Protein AF-0000000085163528 (afdb_homodimer)

Secondary structure (DSSP, 8-state):
--EE-HHHHHHHHHHT---EEEE-S-HHHHTT-B-TTPEE--GGGGGGGGGGSPTT-EEEEE-SSSHHHHHHHHHHHHH-TTSEEEEETTHHHHH-STT-B----/--EE-HHHHHHHHHHT---EEEE-S-HHHHTT-B-TTPEE--GGGGGGGGGGSPTT-EEEEE-SSSHHHHHHHHHHHHH-TTSEEEEETTHHHHH-STT-B----

Foldseek 3Di:
DDDDDPVVVVVVCVVPPDAAEEEQEDPVVCLAFDAPPYHYHHLVCCVVCVVVADFPDEYEYAYQAQPSLVVVCVVCCVPPVRYRYHTDHGGPVVVDDPRTDRPPD/DDDDDPVVVVVVPVVPPDAAEEEQDDPVVCLAFDAPPYHYHHLVCCVVCVVVADFPDEYEYAYQAQPSLVVVCVVCCVPPVRYRYHTDHGGPVVVDDPRTDRPND

Sequence (210 aa):
MESITTDELKKKILDHSPVHVVDVRTDEETATGIIPNATTIPMDQIPEHLDDFNDHDTYYFICAAGVRSGRIVEYLNQHKPEVHAVNVEGGMKAWGDEGLEIDSIMESITTDELKKKILDHSPVHVVDVRTDEETATGIIPNATTIPMDQIPEHLDDFNDHDTYYFICAAGVRSGRIVEYLNQHKPEVHAVNVEGGMKAWGDEGLEIDSI

Structure (mmCIF, N/CA/C/O backbone):
data_AF-0000000085163528-model_v1
#
loop_
_entity.id
_entity.type
_entity.pdbx_description
1 polymer 'Rhodanese domain-containing protein'
#
loop_
_atom_site.group_PDB
_atom_site.id
_atom_site.type_symbol
_atom_site.label_atom_id
_atom_site.label_alt_id
_atom_site.label_comp_id
_atom_site.label_asym_id
_atom_site.label_entity_id
_atom_site.label_seq_id
_atom_site.pdbx_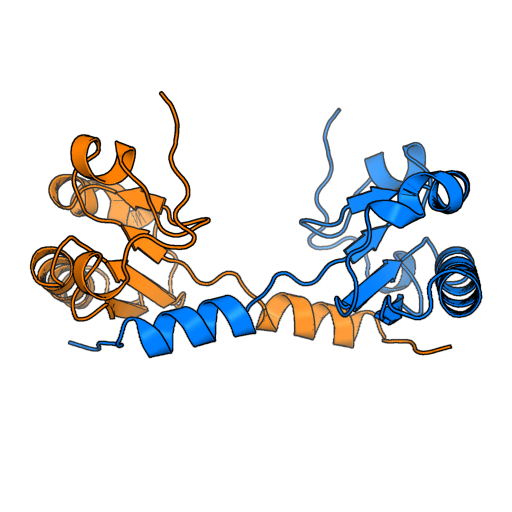PDB_ins_code
_atom_site.Cartn_x
_atom_site.Cartn_y
_atom_site.Cartn_z
_atom_site.occupancy
_atom_site.B_iso_or_equiv
_atom_site.auth_seq_id
_atom_site.auth_comp_id
_atom_site.auth_asym_id
_atom_site.auth_atom_id
_atom_site.pdbx_PDB_model_num
ATOM 1 N N . MET A 1 1 ? 3.566 -27.219 -0.322 1 89.12 1 MET A N 1
ATOM 2 C CA . MET A 1 1 ? 3.178 -25.906 -0.838 1 89.12 1 MET A CA 1
ATOM 3 C C . MET A 1 1 ? 2.602 -25.031 0.271 1 89.12 1 MET A C 1
ATOM 5 O O . MET A 1 1 ? 1.726 -25.469 1.02 1 89.12 1 MET A O 1
ATOM 9 N N . GLU A 1 2 ? 3.146 -23.891 0.581 1 95.44 2 GLU A N 1
ATOM 10 C CA . GLU A 1 2 ? 2.613 -22.938 1.555 1 95.44 2 GLU A CA 1
ATOM 11 C C . GLU A 1 2 ? 1.307 -22.312 1.066 1 95.44 2 GLU A C 1
ATOM 13 O O . GLU A 1 2 ? 1.174 -21.984 -0.113 1 95.44 2 GLU A O 1
ATOM 18 N N . SER A 1 3 ? 0.297 -22.297 2.006 1 97.69 3 SER A N 1
ATOM 19 C CA . SER A 1 3 ? -1.003 -21.734 1.66 1 97.69 3 SER A CA 1
ATOM 20 C C . SER A 1 3 ? -1.521 -20.828 2.768 1 97.69 3 SER A C 1
ATOM 22 O O . SER A 1 3 ? -1.029 -20.875 3.898 1 97.69 3 SER A O 1
ATOM 24 N N . ILE A 1 4 ? -2.441 -19.984 2.422 1 96.44 4 ILE A N 1
ATOM 25 C CA . ILE A 1 4 ? -3.162 -19.109 3.346 1 96.44 4 ILE A CA 1
ATOM 26 C C . ILE A 1 4 ? -4.645 -19.094 2.984 1 96.44 4 ILE A C 1
ATOM 28 O O . ILE A 1 4 ? -5.012 -19.297 1.825 1 96.44 4 ILE A O 1
ATOM 32 N N . THR A 1 5 ? -5.5 -18.828 3.951 1 96 5 THR A N 1
ATOM 33 C CA . THR A 1 5 ? -6.926 -18.688 3.678 1 96 5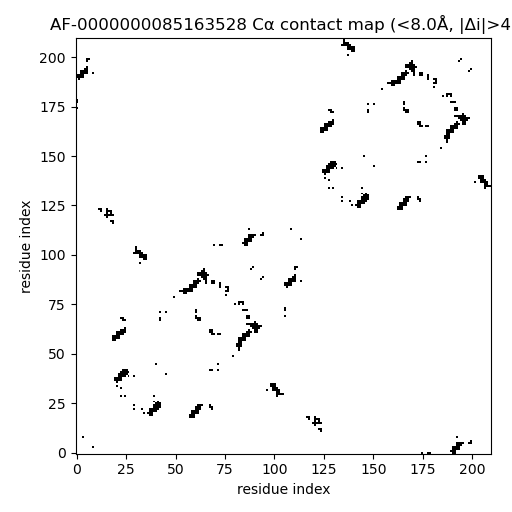 THR A CA 1
ATOM 34 C C . THR A 1 5 ? -7.246 -17.266 3.193 1 96 5 THR A C 1
ATOM 36 O O . THR A 1 5 ? -6.434 -16.359 3.352 1 96 5 THR A O 1
ATOM 39 N N . THR A 1 6 ? -8.43 -17.156 2.617 1 95.44 6 THR A N 1
ATOM 40 C CA . THR A 1 6 ? -8.852 -15.828 2.178 1 95.44 6 THR A CA 1
ATOM 41 C C . THR A 1 6 ? -9.016 -14.891 3.369 1 95.44 6 THR A C 1
ATOM 43 O O . THR A 1 6 ? -8.711 -13.703 3.275 1 95.44 6 THR A O 1
ATOM 46 N N . ASP A 1 7 ? -9.445 -15.391 4.551 1 90.5 7 ASP A N 1
ATOM 47 C CA . ASP A 1 7 ? -9.594 -14.562 5.742 1 90.5 7 ASP A CA 1
ATOM 48 C C . ASP A 1 7 ? -8.242 -14.055 6.234 1 90.5 7 ASP A C 1
ATOM 50 O O . ASP A 1 7 ? -8.102 -12.891 6.613 1 90.5 7 ASP A O 1
ATOM 54 N N . GLU A 1 8 ? -7.234 -14.906 6.219 1 91.19 8 GLU A N 1
ATOM 55 C CA . GLU A 1 8 ? -5.879 -14.523 6.605 1 91.19 8 GLU A CA 1
ATOM 56 C C . GLU A 1 8 ? -5.305 -13.484 5.645 1 91.19 8 GLU A C 1
ATOM 58 O O . GLU A 1 8 ? -4.645 -12.539 6.07 1 91.19 8 GLU A O 1
ATOM 63 N N . LEU A 1 9 ? -5.551 -13.766 4.344 1 92.88 9 LEU A N 1
ATOM 64 C CA . LEU A 1 9 ? -5.059 -12.797 3.369 1 92.88 9 LEU A CA 1
ATOM 65 C C . LEU A 1 9 ? -5.734 -11.445 3.557 1 92.88 9 LEU A C 1
ATOM 67 O O . LEU A 1 9 ? -5.074 -10.406 3.498 1 92.88 9 LEU A O 1
ATOM 71 N N . LYS A 1 10 ? -7.07 -11.414 3.789 1 87 10 LYS A N 1
ATOM 72 C CA . LYS A 1 10 ? -7.785 -10.172 4.047 1 87 10 LYS A CA 1
ATOM 73 C C . LYS A 1 10 ? -7.172 -9.414 5.223 1 87 10 LYS A C 1
ATOM 75 O O . LYS A 1 10 ? -6.977 -8.203 5.156 1 87 10 LYS A O 1
ATOM 80 N N . LYS A 1 11 ? -6.883 -10.133 6.266 1 84.38 11 LYS A N 1
ATOM 81 C CA . LYS A 1 11 ? -6.266 -9.531 7.445 1 84.38 11 LYS A CA 1
ATOM 82 C C . LYS A 1 11 ? -4.91 -8.914 7.102 1 84.38 11 LYS A C 1
ATOM 84 O O . LYS A 1 11 ? -4.582 -7.824 7.566 1 84.38 11 LYS A O 1
ATOM 89 N N . LYS A 1 12 ? -4.113 -9.617 6.328 1 85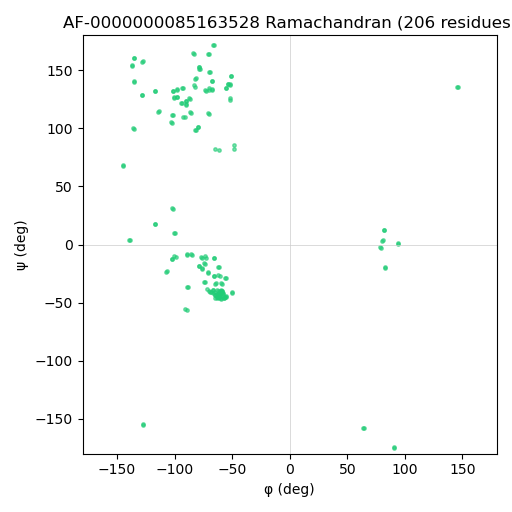.69 12 LYS A N 1
ATOM 90 C CA . LYS A 1 12 ? -2.803 -9.117 5.922 1 85.69 12 LYS A CA 1
ATOM 91 C C . LYS A 1 12 ? -2.932 -7.824 5.117 1 85.69 12 LYS A C 1
ATOM 93 O O . LYS A 1 12 ? -2.176 -6.875 5.332 1 85.69 12 LYS A O 1
ATOM 98 N N . ILE A 1 13 ? -3.863 -7.855 4.18 1 83.12 13 ILE A N 1
ATOM 99 C CA . ILE A 1 13 ? -4.074 -6.684 3.336 1 83.12 13 ILE A CA 1
ATOM 100 C C . ILE A 1 13 ? -4.492 -5.496 4.199 1 83.12 13 ILE A C 1
ATOM 102 O O . ILE A 1 13 ? -3.994 -4.383 4.012 1 83.12 13 ILE A O 1
ATOM 106 N N . LEU A 1 14 ? -5.402 -5.793 5.133 1 75.38 14 LEU A N 1
ATOM 107 C CA . LEU A 1 14 ? -5.898 -4.734 6.008 1 75.38 14 LEU A CA 1
ATOM 108 C C . LEU A 1 14 ? -4.789 -4.223 6.922 1 75.38 14 LEU A C 1
ATOM 110 O O . LEU A 1 14 ? -4.703 -3.021 7.184 1 75.38 14 LEU A O 1
ATOM 114 N N . ASP A 1 15 ? -3.988 -5.16 7.383 1 74.75 15 ASP A N 1
ATOM 115 C CA . ASP A 1 15 ? -2.895 -4.809 8.281 1 74.75 15 ASP A CA 1
ATOM 116 C C . ASP A 1 15 ? -1.793 -4.055 7.539 1 74.75 15 ASP A C 1
ATOM 118 O O . ASP A 1 15 ? -0.977 -3.371 8.156 1 74.75 15 ASP A O 1
ATOM 122 N N . HIS A 1 16 ? -1.814 -4.316 6.266 1 74.81 16 HIS A N 1
ATOM 123 C CA . HIS A 1 16 ? -0.773 -3.67 5.473 1 74.81 16 HIS A CA 1
ATOM 124 C C . HIS A 1 16 ? -1.324 -2.467 4.715 1 74.81 16 HIS A C 1
ATOM 126 O O . HIS A 1 16 ? -0.943 -2.223 3.568 1 74.81 16 HIS A O 1
ATOM 132 N N . SER A 1 17 ? -2.291 -1.837 5.289 1 67.88 17 SER A N 1
ATOM 133 C CA . SER A 1 17 ? -2.824 -0.602 4.723 1 67.88 17 SER A CA 1
ATOM 134 C C . SER A 1 17 ? -1.719 0.424 4.492 1 67.88 17 SER A C 1
ATOM 136 O O . SER A 1 17 ? -0.746 0.474 5.246 1 67.88 17 SER A O 1
ATOM 138 N N . PRO A 1 18 ? -1.882 1.035 3.352 1 73.06 18 PRO A N 1
ATOM 139 C CA . PRO A 1 18 ? -0.85 2.018 3.016 1 73.06 18 PRO A CA 1
ATOM 140 C C . PRO A 1 18 ? -0.616 3.033 4.133 1 73.06 18 PRO A C 1
ATOM 142 O O . PRO A 1 18 ? -1.551 3.385 4.859 1 73.06 18 PRO A O 1
ATOM 145 N N . VAL A 1 19 ? 0.612 3.324 4.383 1 82.31 19 VAL A N 1
ATOM 146 C CA . VAL A 1 19 ? 0.987 4.445 5.238 1 82.31 19 VAL A CA 1
ATOM 147 C C . VAL A 1 19 ? 0.67 5.762 4.535 1 82.31 19 VAL A C 1
ATOM 149 O O . VAL A 1 19 ? 1.236 6.062 3.48 1 82.31 19 VAL A O 1
ATOM 152 N N . HIS A 1 20 ? -0.33 6.566 5.047 1 92.25 20 HIS A N 1
ATOM 153 C CA . HIS A 1 20 ? -0.711 7.836 4.434 1 92.25 20 HIS A CA 1
ATOM 154 C C . HIS A 1 20 ? 0.266 8.945 4.809 1 92.25 20 HIS A C 1
ATOM 156 O O . HIS A 1 20 ? 0.21 9.477 5.922 1 92.25 20 HIS A O 1
ATOM 162 N N . VAL A 1 21 ? 1.151 9.234 3.857 1 95.38 21 VAL A N 1
ATOM 163 C CA . VAL A 1 21 ? 2.066 10.359 4.047 1 95.38 21 VAL A CA 1
ATOM 164 C C . VAL A 1 21 ? 1.559 11.57 3.277 1 95.38 21 VAL A C 1
ATOM 166 O O . VAL A 1 21 ? 1.194 11.469 2.104 1 95.38 21 VAL A O 1
ATOM 169 N N . VAL A 1 22 ? 1.421 12.68 3.943 1 98.06 22 VAL A N 1
ATOM 170 C CA . VAL A 1 22 ? 1.015 13.938 3.324 1 98.06 22 VAL A CA 1
ATOM 171 C C . VAL A 1 22 ? 2.16 14.945 3.396 1 98.06 22 VAL A C 1
ATOM 173 O O . VAL A 1 22 ? 2.57 15.352 4.484 1 98.06 22 VAL A O 1
ATOM 176 N N . ASP A 1 23 ? 2.67 15.289 2.271 1 98.19 23 ASP A N 1
ATOM 177 C CA . ASP A 1 23 ? 3.686 16.328 2.135 1 98.19 23 ASP A CA 1
ATOM 178 C C . ASP A 1 23 ? 3.047 17.719 2.018 1 98.19 23 ASP A C 1
ATOM 180 O O . ASP A 1 23 ? 2.396 18.016 1.016 1 98.19 23 ASP A O 1
ATOM 184 N N . VAL A 1 24 ? 3.24 18.562 2.982 1 98.81 24 VAL A N 1
ATOM 185 C CA . VAL A 1 24 ? 2.496 19.812 3.029 1 98.81 24 VAL A CA 1
ATOM 186 C C . VAL A 1 24 ? 3.365 20.953 2.498 1 98.81 24 VAL A C 1
ATOM 188 O O . VAL A 1 24 ? 3.025 22.125 2.656 1 98.81 24 VAL A O 1
ATOM 191 N N . ARG A 1 25 ? 4.539 20.656 1.896 1 98.31 25 ARG A N 1
ATOM 192 C CA . ARG A 1 25 ? 5.355 21.656 1.209 1 98.31 25 ARG A CA 1
ATOM 193 C C . ARG A 1 25 ? 4.641 22.188 -0.032 1 98.31 25 ARG A C 1
ATOM 195 O O . ARG A 1 25 ? 3.541 21.734 -0.36 1 98.31 25 ARG A O 1
ATOM 202 N N . THR A 1 26 ? 5.273 23.203 -0.569 1 97.5 26 THR A N 1
ATOM 203 C CA . THR A 1 26 ? 4.719 23.781 -1.79 1 97.5 26 THR A CA 1
ATOM 204 C C . THR A 1 26 ? 4.902 22.828 -2.967 1 97.5 26 THR A C 1
ATOM 206 O O . THR A 1 26 ? 5.723 21.906 -2.906 1 97.5 26 THR A O 1
ATOM 209 N N . ASP A 1 27 ? 4.16 23.062 -4.074 1 95.44 27 ASP A N 1
ATOM 210 C CA . ASP A 1 27 ? 4.305 22.281 -5.301 1 95.44 27 ASP A CA 1
ATOM 211 C C . ASP A 1 27 ? 5.73 22.375 -5.844 1 95.44 27 ASP A C 1
ATOM 213 O O . ASP A 1 27 ? 6.273 21.391 -6.348 1 95.44 27 ASP A O 1
ATOM 217 N N . GLU A 1 28 ? 6.27 23.547 -5.762 1 94.94 28 GLU A N 1
ATOM 218 C CA . GLU A 1 28 ? 7.645 23.75 -6.211 1 94.94 28 GLU A CA 1
ATOM 219 C C . GLU A 1 28 ? 8.617 22.875 -5.426 1 94.94 28 GLU A C 1
ATOM 221 O O . GLU A 1 28 ? 9.516 22.266 -6.008 1 94.94 28 GLU A O 1
ATOM 226 N N . GLU A 1 29 ? 8.492 22.828 -4.137 1 95.75 29 GLU A N 1
ATOM 227 C CA . GLU A 1 29 ? 9.359 22.016 -3.287 1 95.75 29 GLU A CA 1
ATOM 228 C C . GLU A 1 29 ? 9.211 20.531 -3.615 1 95.75 29 GLU A C 1
ATOM 230 O O . GLU A 1 29 ? 10.203 19.812 -3.738 1 95.75 29 GLU A O 1
ATOM 235 N N . THR A 1 30 ? 7.969 20.062 -3.832 1 95.69 30 THR A N 1
ATOM 236 C CA . THR A 1 30 ? 7.73 18.625 -3.986 1 95.69 30 THR A CA 1
ATOM 237 C C . THR A 1 30 ? 8.102 18.172 -5.391 1 95.69 30 THR A C 1
ATOM 239 O O . THR A 1 30 ? 8.305 16.969 -5.629 1 95.69 30 THR A O 1
ATOM 242 N N . ALA A 1 31 ? 8.203 19.109 -6.309 1 91.75 31 ALA A N 1
ATOM 243 C CA . ALA A 1 31 ? 8.641 18.781 -7.66 1 91.75 31 ALA A CA 1
ATOM 244 C C . ALA A 1 31 ? 10.062 18.219 -7.656 1 91.75 31 ALA A C 1
ATOM 246 O O . ALA A 1 31 ? 10.469 17.516 -8.586 1 91.75 31 ALA A O 1
ATOM 247 N N . THR A 1 32 ? 10.758 18.5 -6.562 1 90.75 32 THR A N 1
ATOM 248 C CA . THR A 1 32 ? 12.148 18.047 -6.484 1 90.75 32 THR A CA 1
ATOM 249 C C . THR A 1 32 ? 12.227 16.656 -5.879 1 90.75 32 THR A C 1
ATOM 251 O O . THR A 1 32 ? 13.297 16.047 -5.832 1 90.75 32 THR A O 1
ATOM 254 N N . GLY A 1 33 ? 11.109 16.141 -5.355 1 93.06 33 GLY A N 1
ATOM 255 C CA . GLY A 1 33 ? 11.07 14.797 -4.805 1 93.06 33 GLY A CA 1
ATOM 256 C C . GLY A 1 33 ? 10.141 14.656 -3.617 1 93.06 33 GLY A C 1
ATOM 257 O O . GLY A 1 33 ? 10.086 15.547 -2.762 1 93.06 33 GLY A O 1
ATOM 258 N N . ILE A 1 34 ? 9.406 13.602 -3.66 1 93.5 34 ILE A N 1
ATOM 259 C CA . ILE A 1 34 ? 8.547 13.273 -2.527 1 93.5 34 ILE A CA 1
ATOM 260 C C . ILE A 1 34 ? 8.805 11.828 -2.09 1 93.5 34 ILE A C 1
ATOM 262 O O . ILE A 1 34 ? 9.414 11.055 -2.822 1 93.5 34 ILE A O 1
ATOM 266 N N . ILE A 1 35 ? 8.453 11.539 -0.792 1 91.12 35 ILE A N 1
ATOM 267 C CA . ILE A 1 35 ? 8.414 10.148 -0.355 1 91.12 35 ILE A CA 1
ATOM 268 C C . ILE A 1 35 ? 7.496 9.344 -1.269 1 91.12 35 ILE A C 1
ATOM 270 O O . ILE A 1 35 ? 6.398 9.797 -1.607 1 91.12 35 ILE A O 1
ATOM 274 N N . PRO A 1 36 ? 7.906 8.141 -1.729 1 82.81 36 PRO A N 1
ATOM 275 C CA . PRO A 1 36 ? 7.062 7.34 -2.619 1 82.81 36 PRO A CA 1
ATOM 276 C C . PRO A 1 36 ? 5.648 7.148 -2.078 1 82.81 36 PRO A C 1
ATOM 278 O O . PRO A 1 36 ? 5.473 6.816 -0.903 1 82.81 36 PRO A O 1
ATOM 281 N N . ASN A 1 37 ? 4.566 7.531 -2.896 1 82.38 37 ASN A N 1
ATOM 282 C CA . ASN A 1 37 ? 3.145 7.359 -2.623 1 82.38 37 ASN A CA 1
ATOM 283 C C . ASN A 1 37 ? 2.617 8.453 -1.699 1 82.38 37 ASN A C 1
ATOM 285 O O . ASN A 1 37 ? 1.458 8.414 -1.283 1 82.38 37 ASN A O 1
ATOM 289 N N . ALA A 1 38 ? 3.439 9.375 -1.371 1 91.25 38 ALA A N 1
ATOM 290 C CA . ALA A 1 38 ? 2.947 10.5 -0.583 1 91.25 38 ALA A CA 1
ATOM 291 C C . ALA A 1 38 ? 2.021 11.383 -1.41 1 91.25 38 ALA A C 1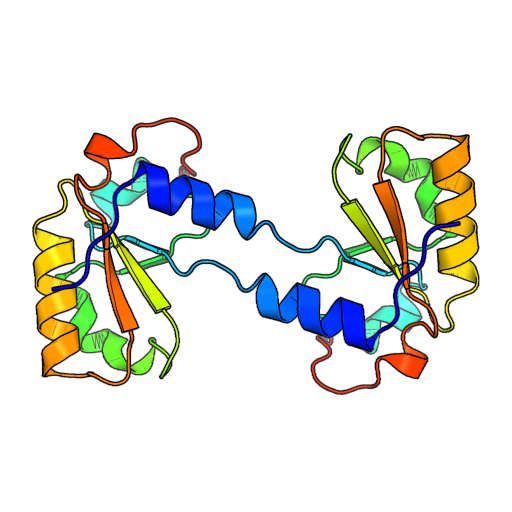
ATOM 293 O O . ALA A 1 38 ? 2.168 11.477 -2.631 1 91.25 38 ALA A O 1
ATOM 294 N N . THR A 1 39 ? 1.087 11.961 -0.745 1 94.19 39 THR A N 1
ATOM 295 C CA . THR A 1 39 ? 0.215 12.969 -1.346 1 94.19 39 THR A CA 1
ATOM 296 C C . THR A 1 39 ? 0.697 14.375 -1.004 1 94.19 39 THR A C 1
ATOM 298 O O . THR A 1 39 ? 1.051 14.656 0.143 1 94.19 39 THR A O 1
ATOM 301 N N . THR A 1 40 ? 0.738 15.18 -2.055 1 97.19 40 THR A N 1
ATOM 302 C CA . THR A 1 40 ? 1.104 16.562 -1.807 1 97.19 40 THR A CA 1
ATOM 303 C C . THR A 1 40 ? -0.14 17.438 -1.607 1 97.19 40 THR A C 1
ATOM 305 O O . THR A 1 40 ? -1.014 17.484 -2.477 1 97.19 40 THR A O 1
ATOM 308 N N . ILE A 1 41 ? -0.254 18.094 -0.474 1 98.19 41 ILE A N 1
ATOM 309 C CA . ILE A 1 41 ? -1.242 19.125 -0.18 1 98.19 41 ILE A CA 1
ATOM 310 C C . ILE A 1 41 ? -0.568 20.312 0.528 1 98.19 41 ILE A C 1
ATOM 312 O O . ILE A 1 41 ? -0.36 20.266 1.743 1 98.19 41 ILE A O 1
ATOM 316 N N . PRO A 1 42 ? -0.294 21.297 -0.25 1 98.69 42 PRO A N 1
ATOM 317 C CA . PRO A 1 42 ? 0.348 22.453 0.387 1 98.69 42 PRO A CA 1
ATOM 318 C C . PRO A 1 42 ? -0.402 22.938 1.626 1 98.69 42 PRO A C 1
ATOM 320 O O . PRO A 1 42 ? -1.635 22.891 1.661 1 98.69 42 PRO A O 1
ATOM 323 N N . MET A 1 43 ? 0.398 23.406 2.615 1 98.56 43 MET A N 1
ATOM 324 C CA . MET A 1 43 ? -0.159 23.781 3.914 1 98.56 43 MET A CA 1
ATOM 325 C C . MET A 1 43 ? -1.351 24.719 3.748 1 98.56 43 MET A C 1
ATOM 327 O O . MET A 1 43 ? -2.359 24.562 4.441 1 98.56 43 MET A O 1
ATOM 331 N N . ASP A 1 44 ? -1.287 25.625 2.881 1 98.06 44 ASP A N 1
ATOM 332 C CA . ASP A 1 44 ? -2.314 26.656 2.742 1 98.06 44 ASP A CA 1
ATOM 333 C C . ASP A 1 44 ? -3.59 26.078 2.131 1 98.06 44 ASP A C 1
ATOM 335 O O . ASP A 1 44 ? -4.645 26.719 2.162 1 98.06 44 ASP A O 1
ATOM 339 N N . GLN A 1 45 ? -3.514 24.922 1.643 1 98.38 45 GLN A N 1
ATOM 340 C CA . GLN A 1 45 ? -4.668 24.281 1.009 1 98.38 45 GLN A CA 1
ATOM 341 C C . GLN A 1 45 ? -5.352 23.312 1.959 1 98.38 45 GLN A C 1
ATOM 343 O O . GLN A 1 45 ? -6.461 22.844 1.692 1 98.38 45 GLN A O 1
ATOM 348 N N . ILE A 1 46 ? -4.77 22.984 3.096 1 98.31 46 ILE A N 1
ATOM 349 C CA . ILE A 1 46 ? -5.242 21.953 4.012 1 98.31 46 ILE A CA 1
ATOM 350 C C . ILE A 1 46 ? -6.668 22.266 4.453 1 98.31 46 ILE A C 1
ATOM 352 O O . ILE A 1 46 ? -7.535 21.391 4.449 1 98.31 46 ILE A O 1
ATOM 356 N N . PRO A 1 47 ? -7.027 23.578 4.785 1 97.62 47 PRO A N 1
ATOM 357 C CA . PRO A 1 47 ? -8.391 23.875 5.23 1 97.62 47 PRO A CA 1
ATOM 358 C C . PRO A 1 47 ? -9.445 23.531 4.172 1 97.62 47 PRO A C 1
ATOM 360 O O . PRO A 1 47 ? -10.578 23.172 4.516 1 97.62 47 PRO A O 1
ATOM 363 N N . GLU A 1 48 ? -9.062 23.562 2.967 1 97.62 48 GLU A N 1
ATOM 364 C CA . GLU A 1 48 ? -9.984 23.25 1.881 1 97.62 48 GLU A CA 1
ATOM 365 C C . GLU A 1 48 ? -10.055 21.734 1.636 1 97.62 48 GLU A C 1
ATOM 367 O O . GLU A 1 48 ? -10.906 21.266 0.878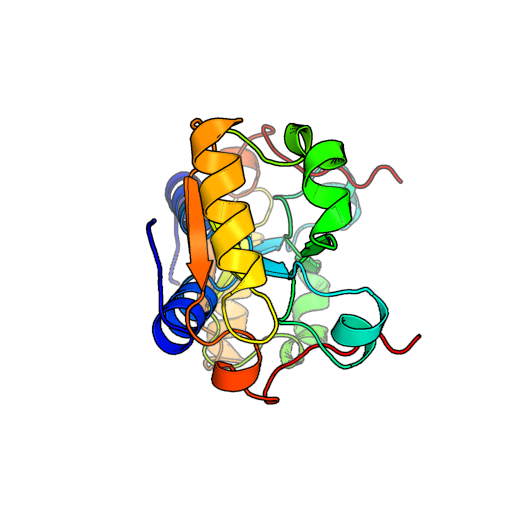 1 97.62 48 GLU A O 1
ATOM 372 N N . HIS A 1 49 ? -9.203 20.938 2.26 1 97.19 49 HIS A N 1
ATOM 373 C CA . HIS A 1 49 ? -9.102 19.5 1.989 1 97.19 49 HIS A CA 1
ATOM 374 C C . HIS A 1 49 ? -9.469 18.688 3.221 1 97.19 49 HIS A C 1
ATOM 376 O O . HIS A 1 49 ? -9.156 17.5 3.297 1 97.19 49 HIS A O 1
ATOM 382 N N . LEU A 1 50 ? -10.102 19.234 4.148 1 96.75 50 LEU A N 1
ATOM 383 C CA . LEU A 1 50 ? -10.406 18.547 5.402 1 96.75 50 LEU A CA 1
ATOM 384 C C . LEU A 1 50 ? -11.234 17.281 5.145 1 96.75 50 LEU A C 1
ATOM 386 O O . LEU A 1 50 ? -11.039 16.266 5.809 1 96.75 50 LEU A O 1
ATOM 390 N N . ASP A 1 51 ? -12.086 17.344 4.145 1 94.81 51 ASP A N 1
ATOM 391 C CA . ASP A 1 51 ? -12.984 16.234 3.863 1 94.81 51 ASP A CA 1
ATOM 392 C C . ASP A 1 51 ? -12.25 15.086 3.164 1 94.81 51 ASP A C 1
ATOM 394 O O . ASP A 1 51 ? -12.773 13.977 3.057 1 94.81 51 ASP A O 1
ATOM 398 N N . ASP A 1 52 ? -11.039 15.344 2.723 1 94.5 52 ASP A N 1
ATOM 399 C CA . ASP A 1 52 ? -10.242 14.32 2.064 1 94.5 52 ASP A CA 1
ATOM 400 C C . ASP A 1 52 ? -9.664 13.336 3.084 1 94.5 52 ASP A C 1
ATOM 402 O O . ASP A 1 52 ? -9.234 12.242 2.723 1 94.5 52 ASP A O 1
ATOM 406 N N . PHE A 1 53 ? -9.57 13.719 4.336 1 95.5 53 PHE A N 1
ATOM 407 C CA . PHE A 1 53 ? -9.016 12.867 5.379 1 95.5 53 PHE A CA 1
ATOM 408 C C . PHE A 1 53 ? -10.109 12.016 6.023 1 95.5 53 PHE A C 1
ATOM 410 O O . PHE A 1 53 ? -11.086 12.547 6.551 1 95.5 53 PHE A O 1
ATOM 417 N N . ASN A 1 54 ? -9.867 10.797 5.969 1 91.38 54 ASN A N 1
ATOM 418 C CA . ASN A 1 54 ? -10.852 9.883 6.527 1 91.38 54 ASN A CA 1
ATOM 419 C C . ASN A 1 54 ? -10.758 9.82 8.047 1 91.38 54 ASN A C 1
ATOM 421 O O . ASN A 1 54 ? -9.656 9.836 8.609 1 91.38 54 ASN A O 1
ATOM 425 N N . ASP A 1 55 ? -11.891 9.539 8.625 1 89.38 55 ASP A N 1
ATOM 426 C CA . ASP A 1 55 ? -11.93 9.367 10.078 1 89.38 55 ASP A CA 1
ATOM 427 C C . ASP A 1 55 ? -11.227 8.078 10.492 1 89.38 55 ASP A C 1
ATOM 429 O O . ASP A 1 55 ? -11.32 7.059 9.812 1 89.38 55 ASP A O 1
ATOM 433 N N . HIS A 1 56 ? -10.383 8.18 11.539 1 85.69 56 HIS A N 1
ATOM 434 C CA . HIS A 1 56 ? -9.758 7.055 12.234 1 85.69 56 HIS A CA 1
ATOM 435 C C . HIS A 1 56 ? -8.578 6.504 11.438 1 85.69 56 HIS A C 1
ATOM 437 O O . HIS A 1 56 ? -7.961 5.52 11.852 1 85.69 56 HIS A O 1
ATOM 443 N N . ASP A 1 57 ? -8.375 7.141 10.211 1 88.25 57 ASP A N 1
ATOM 444 C CA . ASP A 1 57 ? -7.109 6.836 9.555 1 88.25 57 ASP A CA 1
ATOM 445 C C . ASP A 1 57 ? -5.965 7.641 10.172 1 88.25 57 ASP A C 1
ATOM 447 O O . ASP A 1 57 ? -6.191 8.711 10.742 1 88.25 57 ASP A O 1
ATOM 451 N N . THR A 1 58 ? -4.801 7.055 10.07 1 92.88 58 THR A N 1
ATOM 452 C CA . THR A 1 58 ? -3.602 7.762 10.508 1 92.88 58 THR A CA 1
ATOM 453 C C . THR A 1 58 ? -2.895 8.414 9.32 1 92.88 58 THR A C 1
ATOM 455 O O . THR A 1 58 ? -2.676 7.77 8.297 1 92.88 58 THR A O 1
ATOM 458 N N . TYR A 1 59 ? -2.648 9.672 9.438 1 96.56 59 TYR A N 1
ATOM 459 C CA . TYR A 1 59 ? -1.9 10.43 8.445 1 96.56 59 TYR A CA 1
ATOM 460 C C . TYR A 1 59 ? -0.604 10.977 9.031 1 96.56 59 TYR A C 1
ATOM 462 O O . TYR A 1 59 ? -0.599 11.523 10.141 1 96.56 59 TYR A O 1
ATOM 470 N N . TYR A 1 60 ? 0.47 10.773 8.305 1 97.81 60 TYR A N 1
ATOM 471 C CA . TYR A 1 60 ? 1.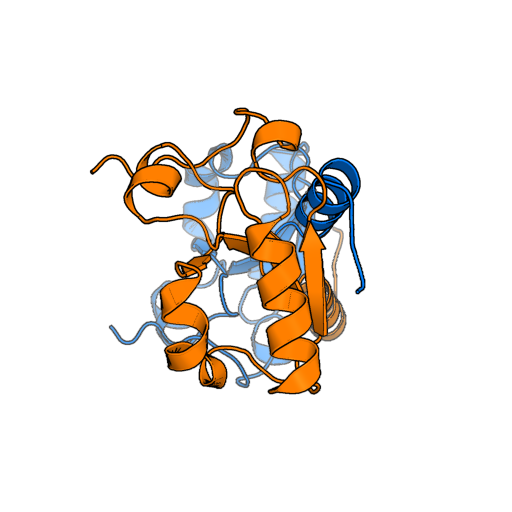776 11.32 8.664 1 97.81 60 TYR A CA 1
ATOM 472 C C . TYR A 1 60 ? 2.104 12.555 7.828 1 97.81 60 TYR A C 1
ATOM 474 O O . TYR A 1 60 ? 2.277 12.453 6.609 1 97.81 60 TYR A O 1
ATOM 482 N N . PHE A 1 61 ? 2.131 13.711 8.484 1 98.62 61 PHE A N 1
ATOM 483 C CA . PHE A 1 61 ? 2.367 14.977 7.805 1 98.62 61 PHE A CA 1
ATOM 484 C C . PHE A 1 61 ? 3.85 15.336 7.824 1 98.62 61 PHE A C 1
ATOM 486 O O . PHE A 1 61 ? 4.504 15.227 8.859 1 98.62 61 PHE A O 1
ATOM 493 N N . ILE A 1 62 ? 4.359 15.773 6.656 1 98.5 62 ILE A N 1
ATOM 494 C CA . ILE A 1 62 ? 5.773 16.109 6.551 1 98.5 62 ILE A CA 1
ATOM 495 C C . ILE A 1 62 ? 5.941 17.422 5.789 1 98.5 62 ILE A C 1
ATOM 497 O O . ILE A 1 62 ? 5.152 17.734 4.895 1 98.5 62 ILE A O 1
ATOM 501 N N . CYS A 1 63 ? 6.836 18.203 6.238 1 98.5 63 CYS A N 1
ATOM 502 C CA . CYS A 1 63 ? 7.266 19.391 5.52 1 98.5 63 CYS A CA 1
ATOM 503 C C . CYS A 1 63 ? 8.781 19.422 5.352 1 98.5 63 CYS A C 1
ATOM 505 O O . CYS A 1 63 ? 9.414 18.359 5.246 1 98.5 63 CYS A O 1
ATOM 507 N N . ALA A 1 64 ? 9.336 20.578 5.211 1 97.69 64 ALA A N 1
ATOM 508 C CA . ALA A 1 64 ? 10.773 20.672 4.996 1 97.69 64 ALA A CA 1
ATOM 509 C C . ALA A 1 64 ? 11.539 20.328 6.27 1 97.69 64 ALA A C 1
ATOM 511 O O . ALA A 1 64 ? 12.531 19.578 6.227 1 97.69 64 ALA A O 1
ATOM 512 N N . ALA A 1 65 ? 11.039 20.75 7.398 1 98.12 65 ALA A N 1
ATOM 513 C CA . ALA A 1 65 ? 11.844 20.688 8.617 1 98.12 65 ALA A CA 1
ATOM 514 C C . ALA A 1 65 ? 10.992 20.25 9.805 1 98.12 65 ALA A C 1
ATOM 516 O O . ALA A 1 65 ? 11.484 20.188 10.938 1 98.12 65 ALA A O 1
ATOM 517 N N . GLY A 1 66 ? 9.766 19.922 9.594 1 98 66 GLY A N 1
ATOM 518 C CA . GLY A 1 66 ? 8.898 19.453 10.664 1 98 66 GLY A CA 1
ATOM 519 C C . GLY A 1 66 ? 8.078 20.562 11.305 1 98 66 GLY A C 1
ATOM 520 O O . GLY A 1 66 ? 7.266 20.297 12.188 1 98 66 GLY A O 1
ATOM 521 N N . VAL A 1 67 ? 8.18 21.859 10.836 1 98.06 67 VAL A N 1
ATOM 522 C CA . VAL A 1 67 ? 7.531 23 11.477 1 98.06 67 VAL A CA 1
ATOM 523 C C . VAL A 1 67 ? 6.141 23.219 10.883 1 98.06 67 VAL A C 1
ATOM 525 O O . VAL A 1 67 ? 5.145 23.234 11.609 1 98.06 67 VAL A O 1
ATOM 528 N N . ARG A 1 68 ? 6.012 23.391 9.547 1 98.62 68 ARG A N 1
ATOM 529 C CA . ARG A 1 68 ? 4.711 23.562 8.906 1 98.62 68 ARG A CA 1
ATOM 530 C C . ARG A 1 68 ? 3.828 22.344 9.125 1 98.62 68 ARG A C 1
ATOM 532 O O . ARG A 1 68 ? 2.639 22.469 9.422 1 98.62 68 ARG A O 1
ATOM 539 N N . SER A 1 69 ? 4.402 21.125 8.992 1 98.75 69 SER A N 1
ATOM 540 C CA . SER A 1 69 ? 3.631 19.922 9.242 1 98.75 69 SER A CA 1
ATOM 541 C C . SER A 1 69 ? 3.154 19.859 10.688 1 98.75 69 SER A C 1
ATOM 543 O O . SER A 1 69 ? 2.043 19.391 10.969 1 98.75 69 SER A O 1
ATOM 545 N N . GLY A 1 70 ? 4.012 20.266 11.594 1 98.56 70 GLY A N 1
ATOM 546 C CA . GLY A 1 70 ? 3.576 20.359 12.977 1 98.56 70 GLY A CA 1
ATOM 547 C C . GLY A 1 70 ? 2.359 21.25 13.156 1 98.56 70 GLY A C 1
ATOM 548 O O . GLY A 1 70 ? 1.437 20.906 13.898 1 98.56 70 GLY A O 1
ATOM 549 N N . ARG A 1 71 ? 2.307 22.391 12.57 1 98.5 71 ARG A N 1
ATOM 550 C CA . ARG A 1 71 ? 1.175 23.297 12.633 1 98.5 71 ARG A CA 1
ATOM 551 C C . ARG A 1 71 ? -0.09 22.656 12.078 1 98.5 71 ARG A C 1
ATOM 553 O O . ARG A 1 71 ? -1.185 22.859 12.609 1 98.5 71 ARG A O 1
ATOM 560 N N . ILE A 1 72 ? 0.066 21.906 11.008 1 98.62 72 ILE A N 1
ATOM 561 C CA . ILE A 1 72 ? -1.069 21.234 10.398 1 98.62 72 ILE A CA 1
ATOM 562 C C . ILE A 1 72 ? -1.652 20.219 11.383 1 98.62 72 ILE A C 1
ATOM 564 O O . ILE A 1 72 ? -2.873 20.109 11.516 1 98.62 72 ILE A O 1
ATOM 568 N N . VAL A 1 73 ? -0.762 19.422 12.047 1 98.62 73 VAL A N 1
ATOM 569 C CA . VAL A 1 73 ? -1.222 18.438 13.023 1 98.62 73 VAL A CA 1
ATOM 570 C C . VAL A 1 73 ? -2.01 19.141 14.125 1 98.62 73 VAL A C 1
ATOM 572 O O . VAL A 1 73 ? -3.088 18.672 14.516 1 98.62 73 VAL A O 1
ATOM 575 N N . GLU A 1 74 ? -1.521 20.297 14.562 1 98.19 74 GLU A N 1
ATOM 576 C CA . GLU A 1 74 ? -2.246 21.078 15.57 1 98.19 74 GLU A CA 1
ATOM 577 C C . GLU A 1 74 ? -3.598 21.547 15.039 1 98.19 74 GLU A C 1
ATOM 579 O O . GLU A 1 74 ? -4.609 21.469 15.734 1 98.19 74 GLU A O 1
ATOM 584 N N . TYR A 1 75 ? -3.551 22.047 13.867 1 98.44 75 TYR A N 1
ATOM 585 C CA . TYR A 1 75 ? -4.762 22.516 13.211 1 98.44 75 TYR A CA 1
ATOM 586 C C . TYR A 1 75 ? -5.805 21.406 13.117 1 98.44 75 TYR A C 1
ATOM 588 O O . TYR A 1 75 ? -6.969 21.609 13.469 1 98.44 75 TYR A O 1
ATOM 596 N N . LEU A 1 76 ? -5.414 20.234 12.719 1 98.06 76 LEU A N 1
ATOM 597 C CA . LEU A 1 76 ? -6.328 19.109 12.547 1 98.06 76 LEU A CA 1
ATOM 598 C C . LEU A 1 76 ? -6.844 18.625 13.898 1 98.06 76 LEU A C 1
ATOM 600 O O . LEU A 1 76 ? -8.023 18.281 14.031 1 98.06 76 LEU A O 1
ATOM 604 N N . ASN A 1 77 ? -5.969 18.562 14.914 1 97.25 77 ASN A N 1
ATOM 605 C CA . ASN A 1 77 ? -6.402 18.156 16.25 1 97.25 77 ASN A CA 1
ATOM 606 C C . ASN A 1 77 ? -7.535 19.047 16.75 1 97.25 77 ASN A C 1
ATOM 608 O O . ASN A 1 77 ? -8.406 18.594 17.5 1 97.25 77 ASN A O 1
ATOM 612 N N . GLN A 1 78 ? -7.535 20.266 16.281 1 96.94 78 GLN A N 1
ATOM 613 C CA . GLN A 1 78 ? -8.531 21.234 16.734 1 96.94 78 GLN A CA 1
ATOM 614 C C . GLN A 1 78 ? -9.789 21.172 15.883 1 96.94 78 GLN A C 1
ATOM 616 O O . GLN A 1 78 ? -10.906 21.297 16.391 1 96.94 78 GLN A O 1
ATOM 621 N N . HIS A 1 79 ? -9.625 20.953 14.633 1 96.75 79 HIS A N 1
ATOM 622 C CA . HIS A 1 79 ? -10.734 21.188 13.711 1 96.75 79 HIS A CA 1
ATOM 623 C C . HIS A 1 79 ? -11.305 19.859 13.219 1 96.75 79 HIS A C 1
ATOM 625 O O . HIS A 1 79 ? -12.43 19.812 12.711 1 96.75 79 HIS A O 1
ATOM 631 N N . LYS A 1 80 ? -10.547 18.781 13.242 1 96.75 80 LYS A N 1
ATOM 632 C CA . LYS A 1 80 ? -10.969 17.453 12.828 1 96.75 80 LYS A CA 1
ATOM 633 C C . LYS A 1 80 ? -10.328 16.375 13.695 1 96.75 80 LYS A C 1
ATOM 635 O O . LYS A 1 80 ? -9.523 15.57 13.211 1 96.75 80 LYS A O 1
ATOM 640 N N . PRO A 1 81 ? -10.703 16.312 14.938 1 96 81 PRO A N 1
ATOM 641 C CA . PRO A 1 81 ? -10.047 15.445 15.914 1 96 81 PRO A CA 1
ATOM 642 C C . PRO A 1 81 ? -10.242 13.961 15.602 1 96 81 PRO A C 1
ATOM 644 O O . PRO A 1 81 ? -9.547 13.109 16.156 1 96 81 PRO A O 1
ATOM 647 N N . GLU A 1 82 ? -11.148 13.594 14.672 1 96.12 82 GLU A N 1
ATOM 648 C CA . GLU A 1 82 ? -11.391 12.211 14.281 1 96.12 82 GLU A CA 1
ATOM 649 C C . GLU A 1 82 ? -10.258 11.68 13.406 1 96.12 82 GLU A C 1
ATOM 651 O O . GLU A 1 82 ? -10.125 10.469 13.219 1 96.12 82 GLU A O 1
ATOM 656 N N . VAL A 1 83 ? -9.484 12.625 12.906 1 95.44 83 VAL A N 1
ATOM 657 C CA . VAL A 1 83 ? -8.312 12.25 12.117 1 95.44 83 VAL A CA 1
ATOM 658 C C . VAL A 1 83 ? -7.117 12.039 13.047 1 95.44 83 VAL A C 1
ATOM 660 O O . VAL A 1 83 ? -6.82 12.891 13.891 1 95.44 83 VAL A O 1
ATOM 663 N N . HIS A 1 84 ? -6.484 10.922 12.969 1 96.12 84 HIS A N 1
ATOM 664 C CA . HIS A 1 84 ? -5.238 10.703 13.703 1 96.12 84 HIS A CA 1
ATOM 665 C C . HIS A 1 84 ? -4.051 11.297 12.945 1 96.12 84 HIS A C 1
ATOM 667 O O . HIS A 1 84 ? -3.541 10.68 12.008 1 96.12 84 HIS A O 1
ATOM 673 N N . ALA A 1 85 ? -3.654 12.469 13.344 1 97.94 85 ALA A N 1
ATOM 674 C CA . ALA A 1 85 ? -2.59 13.203 12.664 1 97.94 85 ALA A CA 1
ATOM 675 C C . ALA A 1 85 ? -1.273 13.086 13.43 1 97.94 85 ALA A C 1
ATOM 677 O O . ALA A 1 85 ? -1.244 13.227 14.648 1 97.94 85 ALA A O 1
ATOM 678 N N . VAL A 1 86 ? -0.199 12.773 12.719 1 98.44 86 VAL A N 1
ATOM 679 C CA . VAL A 1 86 ? 1.125 12.594 13.305 1 98.44 86 VAL A CA 1
ATOM 680 C C . VAL A 1 86 ? 2.143 13.445 12.562 1 98.44 86 VAL A C 1
ATOM 682 O O . VAL A 1 86 ? 2.182 13.445 11.328 1 98.44 86 VAL A O 1
ATOM 685 N N . ASN A 1 87 ? 2.918 14.234 13.25 1 98.75 87 ASN A N 1
ATOM 686 C CA . ASN A 1 87 ? 3.965 15.062 12.656 1 98.75 87 ASN A CA 1
ATOM 687 C C . ASN A 1 87 ? 5.246 14.266 12.43 1 98.75 87 ASN A C 1
ATOM 689 O O . ASN A 1 87 ? 5.664 13.492 13.297 1 98.75 87 ASN A O 1
ATOM 693 N N . VAL A 1 88 ? 5.855 14.414 11.32 1 98.38 88 VAL A N 1
ATOM 694 C CA . VAL A 1 88 ? 7.156 13.82 11.047 1 98.38 88 VAL A CA 1
ATOM 695 C C . VAL A 1 88 ? 8.266 14.789 11.438 1 98.38 88 VAL A C 1
ATOM 697 O O . VAL A 1 88 ? 8.5 15.781 10.75 1 98.38 88 VAL A O 1
ATOM 700 N N . GLU A 1 89 ? 8.961 14.469 12.461 1 97.56 89 GLU A N 1
ATOM 701 C CA . GLU A 1 89 ? 10.016 15.328 12.984 1 97.56 89 GLU A CA 1
ATOM 702 C C . GLU A 1 89 ? 11.188 15.414 12.016 1 97.56 89 GLU A C 1
ATOM 704 O O . GLU A 1 89 ? 11.57 14.414 11.398 1 97.56 89 GLU A O 1
ATOM 709 N N . GLY A 1 90 ? 11.758 16.594 11.883 1 97.06 90 GLY A N 1
ATOM 710 C CA . GLY A 1 90 ? 12.922 16.797 11.047 1 97.06 90 GLY A CA 1
ATOM 711 C C . GLY A 1 90 ? 12.586 16.984 9.578 1 97.06 90 GLY A C 1
ATOM 712 O O . GLY A 1 90 ? 13.406 17.484 8.805 1 97.06 90 GLY A O 1
ATOM 713 N N . GLY A 1 91 ? 11.375 16.531 9.188 1 98 91 GLY A N 1
ATOM 714 C CA . GLY A 1 91 ? 10.891 16.781 7.84 1 98 91 GLY A CA 1
ATOM 715 C C . GLY A 1 91 ? 11.734 16.094 6.777 1 98 91 GLY A C 1
ATOM 716 O O . GLY A 1 91 ? 12.375 15.078 7.039 1 98 91 GLY A O 1
ATOM 717 N N . MET A 1 92 ? 11.625 16.656 5.566 1 97.19 92 MET A N 1
ATOM 718 C CA . MET A 1 92 ? 12.344 16.125 4.41 1 97.19 92 MET A CA 1
ATOM 719 C C . MET A 1 92 ? 13.852 16.297 4.586 1 97.19 92 MET A C 1
ATOM 721 O O . MET A 1 92 ? 14.633 15.508 4.059 1 97.19 92 MET A O 1
ATOM 725 N N . LYS A 1 93 ? 14.281 17.219 5.297 1 96.75 93 LYS A N 1
ATOM 726 C CA . LYS A 1 93 ? 15.703 17.391 5.578 1 96.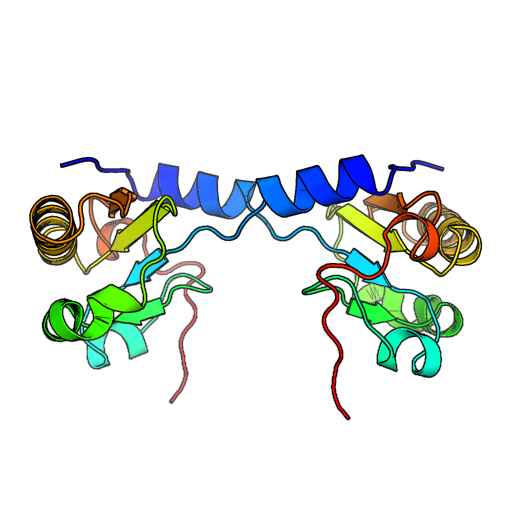75 93 LYS A CA 1
ATOM 727 C C . LYS A 1 93 ? 16.266 16.188 6.301 1 96.75 93 LYS A C 1
ATOM 729 O O . LYS A 1 93 ? 17.344 15.68 5.941 1 96.75 93 LYS A O 1
ATOM 734 N N . ALA A 1 94 ? 15.539 15.711 7.281 1 95.5 94 ALA A N 1
ATOM 735 C CA . ALA A 1 94 ? 15.969 14.531 8.039 1 95.5 94 ALA A CA 1
ATOM 736 C C . ALA A 1 94 ? 15.797 13.258 7.211 1 95.5 94 ALA A C 1
ATOM 738 O O . ALA A 1 94 ? 16.562 12.305 7.371 1 95.5 94 ALA A O 1
ATOM 739 N N . TRP A 1 95 ? 14.812 13.172 6.332 1 94.62 95 TRP A N 1
ATOM 740 C CA . TRP A 1 95 ? 14.523 12.023 5.484 1 94.62 95 TRP A CA 1
ATOM 741 C C . TRP A 1 95 ? 15.688 11.742 4.543 1 94.62 95 TRP A C 1
ATOM 743 O O . TRP A 1 95 ? 16.078 10.586 4.363 1 94.62 95 TRP A O 1
ATOM 753 N N . GLY A 1 96 ? 16.156 12.844 3.969 1 91.5 96 GLY A N 1
ATOM 754 C CA . GLY A 1 96 ? 17.219 12.695 2.982 1 91.5 96 GLY A CA 1
ATOM 755 C C . GLY A 1 96 ? 16.703 12.516 1.569 1 91.5 96 GLY A C 1
ATOM 756 O O . GLY A 1 96 ? 15.492 12.562 1.339 1 91.5 96 GLY A O 1
ATOM 757 N N . ASP A 1 97 ? 17.594 12.273 0.661 1 84.12 97 ASP A N 1
ATOM 758 C CA . ASP A 1 97 ? 17.234 12.312 -0.754 1 84.12 97 ASP A CA 1
ATOM 759 C C . ASP A 1 97 ? 17.062 10.898 -1.312 1 84.12 97 ASP A C 1
ATOM 761 O O . ASP A 1 97 ? 16.469 10.719 -2.385 1 84.12 97 ASP A O 1
ATOM 765 N N . GLU A 1 98 ? 17.469 9.961 -0.595 1 76.38 98 GLU A N 1
ATOM 766 C CA . GLU A 1 98 ? 17.422 8.594 -1.114 1 76.38 98 GLU A CA 1
ATOM 767 C C . GLU A 1 98 ? 15.992 8.07 -1.155 1 76.38 98 GLU A C 1
ATOM 769 O O . GLU A 1 98 ? 15.219 8.273 -0.213 1 76.38 98 GLU A O 1
ATOM 774 N N . GLY A 1 99 ? 15.633 7.48 -2.303 1 75.88 99 GLY A N 1
ATOM 775 C CA . GLY A 1 99 ? 14.359 6.781 -2.424 1 75.88 99 GLY A CA 1
ATOM 776 C C . GLY A 1 99 ? 13.195 7.707 -2.703 1 75.88 99 GLY A C 1
ATOM 777 O O . GLY A 1 99 ? 12.039 7.328 -2.51 1 75.88 99 GLY A O 1
ATOM 778 N N . LEU A 1 100 ? 13.555 8.945 -3.051 1 78.94 100 LEU A N 1
ATOM 779 C CA . LEU A 1 100 ? 12.477 9.883 -3.33 1 78.94 100 LEU A CA 1
ATOM 780 C C . LEU A 1 100 ? 11.961 9.719 -4.754 1 78.94 100 LEU A C 1
ATOM 782 O O . LEU A 1 100 ? 12.711 9.305 -5.645 1 78.94 100 LEU A O 1
ATOM 786 N N . GLU A 1 101 ? 10.633 9.859 -4.953 1 77.19 101 GLU A N 1
ATOM 787 C CA . GLU A 1 101 ? 10.008 9.906 -6.273 1 77.19 101 GLU A CA 1
ATOM 788 C C . GLU A 1 101 ? 9.922 11.336 -6.793 1 77.19 101 GLU A C 1
ATOM 790 O O . GLU A 1 101 ? 9.477 12.242 -6.078 1 77.19 101 GLU A O 1
ATOM 795 N N . ILE A 1 102 ? 10.578 11.523 -8 1 71.5 102 ILE A N 1
ATOM 796 C CA . ILE A 1 102 ? 10.57 12.852 -8.609 1 71.5 102 ILE A CA 1
ATOM 797 C C . ILE A 1 102 ? 9.555 12.891 -9.742 1 71.5 102 ILE A C 1
ATOM 799 O O . ILE A 1 102 ? 9.516 11.992 -10.586 1 71.5 102 ILE A O 1
ATOM 803 N N . ASP A 1 103 ? 8.359 13.523 -9.57 1 60.22 103 ASP A N 1
ATOM 804 C CA . ASP A 1 103 ? 7.434 13.695 -10.688 1 60.22 103 ASP A CA 1
ATOM 805 C C . ASP A 1 103 ? 8.062 14.539 -11.797 1 60.22 103 ASP A C 1
ATOM 807 O O . ASP A 1 103 ? 8.57 15.625 -11.539 1 60.22 103 ASP A O 1
ATOM 811 N N . SER A 1 104 ? 8.883 13.859 -12.617 1 52.66 104 SER A N 1
ATOM 812 C CA . SER A 1 104 ? 9.383 14.625 -13.758 1 52.66 104 SER A CA 1
ATOM 813 C C . SER A 1 104 ? 8.258 15.359 -14.469 1 52.66 104 SER A C 1
ATOM 815 O O . SER A 1 104 ? 7.285 14.75 -14.914 1 52.66 104 SER A O 1
ATOM 817 N N . ILE A 1 105 ? 7.871 16.453 -13.992 1 36.75 105 ILE A N 1
ATOM 818 C CA . ILE A 1 105 ? 7.164 17.219 -15.008 1 36.75 105 ILE A CA 1
ATOM 819 C C . ILE A 1 105 ? 8.102 17.516 -16.172 1 36.75 105 ILE A C 1
ATOM 821 O O . ILE A 1 105 ? 9.281 17.797 -15.984 1 36.75 105 ILE A O 1
ATOM 825 N N . MET B 1 1 ? 1.183 17.453 20.672 1 88.94 1 MET B N 1
ATOM 826 C CA . MET B 1 1 ? 1.169 17 19.281 1 88.94 1 MET B CA 1
ATOM 827 C C . MET B 1 1 ? 1.935 15.695 19.125 1 88.94 1 MET B C 1
ATOM 829 O O . MET B 1 1 ? 3.059 15.562 19.609 1 88.94 1 MET B O 1
ATOM 833 N N . GLU B 1 2 ? 1.355 14.602 18.641 1 95.44 2 GLU B N 1
ATOM 834 C CA . GLU B 1 2 ? 2.023 13.336 18.359 1 95.44 2 GLU B CA 1
ATOM 835 C C . GLU B 1 2 ? 3 13.484 17.188 1 95.44 2 GLU B C 1
ATOM 837 O O . GLU B 1 2 ? 2.703 14.156 16.203 1 95.44 2 GLU B O 1
ATOM 842 N N . SER B 1 3 ? 4.23 12.922 17.406 1 97.69 3 SER B N 1
ATOM 843 C CA . SER B 1 3 ? 5.258 12.992 16.375 1 97.69 3 SER B CA 1
ATOM 844 C C . SER B 1 3 ? 5.965 11.656 16.203 1 97.69 3 SER B C 1
ATOM 846 O O . SER B 1 3 ? 5.879 10.789 17.062 1 97.69 3 SER B O 1
ATOM 848 N N . ILE B 1 4 ? 6.586 11.5 15.094 1 96.44 4 ILE B N 1
ATOM 849 C CA . ILE B 1 4 ? 7.43 10.352 14.773 1 96.44 4 ILE B CA 1
ATOM 850 C C . ILE B 1 4 ? 8.703 10.828 14.078 1 96.44 4 ILE B C 1
ATOM 852 O O . ILE B 1 4 ? 8.703 11.875 13.414 1 96.44 4 ILE B O 1
ATOM 856 N N . THR B 1 5 ? 9.781 10.07 14.172 1 96.06 5 THR B N 1
ATOM 857 C CA . THR B 1 5 ? 11.016 10.391 13.461 1 96.06 5 THR B CA 1
ATOM 858 C C . THR B 1 5 ? 10.953 9.867 12.023 1 96.06 5 THR B C 1
ATOM 860 O O . THR B 1 5 ? 10.117 9.023 11.703 1 96.06 5 THR B O 1
ATOM 863 N N . THR B 1 6 ? 11.867 10.383 11.234 1 95.38 6 THR B N 1
ATOM 864 C CA . THR B 1 6 ? 11.938 9.898 9.859 1 95.38 6 THR B CA 1
ATOM 865 C C . THR B 1 6 ? 12.344 8.422 9.828 1 95.38 6 THR B C 1
ATOM 867 O O . THR B 1 6 ? 11.852 7.66 8.992 1 95.38 6 THR B O 1
ATOM 870 N N . ASP B 1 7 ? 13.203 7.945 10.758 1 90.44 7 ASP B N 1
ATOM 871 C CA . ASP B 1 7 ? 13.602 6.543 10.812 1 90.44 7 ASP B CA 1
ATOM 872 C C . ASP B 1 7 ? 12.422 5.645 11.164 1 90.44 7 ASP B C 1
ATOM 874 O O . ASP B 1 7 ? 12.25 4.574 10.578 1 90.44 7 ASP B O 1
ATOM 878 N N . GLU B 1 8 ? 11.594 6.066 12.094 1 91 8 GLU B N 1
ATOM 879 C CA . GLU B 1 8 ? 10.391 5.324 12.469 1 91 8 GLU B CA 1
ATOM 880 C C . GLU B 1 8 ? 9.398 5.258 11.312 1 91 8 GLU B C 1
ATOM 882 O O . GLU B 1 8 ? 8.789 4.215 11.078 1 91 8 GLU B O 1
ATOM 887 N N . LEU B 1 9 ? 9.25 6.43 10.664 1 92.88 9 LEU B N 1
ATOM 888 C CA . LEU B 1 9 ? 8.336 6.43 9.523 1 92.88 9 LEU B CA 1
ATOM 889 C C . LEU B 1 9 ? 8.844 5.5 8.43 1 92.88 9 LEU B C 1
ATOM 891 O O . LEU B 1 9 ? 8.055 4.754 7.832 1 92.88 9 LEU B O 1
ATOM 895 N N . LYS B 1 10 ? 10.164 5.523 8.117 1 87 10 LYS B N 1
ATOM 896 C CA . LYS B 1 10 ? 10.742 4.621 7.125 1 87 10 LYS B CA 1
ATOM 897 C C . LYS B 1 10 ? 10.445 3.164 7.469 1 87 10 LYS B C 1
ATOM 899 O O . LYS B 1 10 ? 10.062 2.381 6.598 1 87 10 LYS B O 1
ATOM 904 N N . LYS B 1 11 ? 10.609 2.818 8.719 1 84.19 11 LYS B N 1
ATOM 905 C CA . LYS B 1 11 ? 10.328 1.46 9.172 1 84.19 11 LYS B CA 1
ATOM 906 C C . LYS B 1 11 ? 8.859 1.1 8.945 1 84.19 11 LYS B C 1
ATOM 908 O O . LYS B 1 11 ? 8.547 -0.015 8.523 1 84.19 11 LYS B O 1
ATOM 913 N N . LYS B 1 12 ? 7.957 2.014 9.25 1 85.69 12 LYS B N 1
ATOM 914 C CA . LYS B 1 12 ? 6.531 1.779 9.055 1 85.69 12 LYS B CA 1
ATOM 915 C C . LYS B 1 12 ? 6.207 1.538 7.582 1 85.69 12 LYS B C 1
ATOM 917 O O . LYS B 1 12 ? 5.434 0.638 7.25 1 85.69 12 LYS B O 1
ATOM 922 N N . ILE B 1 13 ? 6.785 2.389 6.75 1 83.12 13 ILE B N 1
ATOM 923 C CA . ILE B 1 13 ? 6.543 2.27 5.316 1 83.12 13 ILE B CA 1
ATOM 924 C C . ILE B 1 13 ? 7.043 0.912 4.824 1 83.12 13 ILE B C 1
ATOM 926 O O . ILE B 1 13 ? 6.359 0.238 4.051 1 83.12 13 ILE B O 1
ATOM 930 N N . LEU B 1 14 ? 8.25 0.555 5.309 1 75.31 14 LEU B N 1
ATOM 931 C CA . LEU B 1 14 ? 8.844 -0.712 4.898 1 75.31 14 LEU B CA 1
ATOM 932 C C . LEU B 1 14 ? 8.031 -1.891 5.418 1 75.31 14 LEU B C 1
ATOM 934 O O . LEU B 1 14 ? 7.867 -2.895 4.723 1 75.31 14 LEU B O 1
ATOM 938 N N . ASP B 1 15 ? 7.566 -1.721 6.633 1 74.62 15 ASP B N 1
ATOM 939 C CA . ASP B 1 15 ? 6.781 -2.779 7.262 1 74.62 15 ASP B CA 1
ATOM 940 C C . ASP B 1 15 ? 5.406 -2.902 6.613 1 74.62 15 ASP B C 1
ATOM 942 O O . ASP B 1 15 ? 4.746 -3.938 6.73 1 74.62 15 ASP B O 1
ATOM 946 N N . HIS B 1 16 ? 5.043 -1.79 6.047 1 74.44 16 HIS B N 1
ATOM 947 C CA . HIS B 1 16 ? 3.723 -1.797 5.434 1 74.44 16 HIS B CA 1
ATOM 948 C C . HIS B 1 16 ? 3.818 -1.97 3.92 1 74.44 16 HIS B C 1
ATOM 950 O O . HIS B 1 16 ? 3.055 -1.356 3.172 1 74.44 16 HIS B O 1
ATOM 956 N N . SER B 1 17 ? 4.809 -2.66 3.496 1 67.88 17 SER B N 1
ATOM 957 C CA . SER B 1 17 ? 4.941 -2.994 2.08 1 67.88 17 SER B CA 1
ATOM 958 C C . SER B 1 17 ? 3.676 -3.664 1.552 1 67.88 17 SER B C 1
ATOM 960 O O . SER B 1 17 ? 3.004 -4.398 2.279 1 67.88 17 SER B O 1
ATOM 962 N N . PRO B 1 18 ? 3.361 -3.211 0.367 1 73 18 PRO B N 1
ATOM 963 C CA . PRO B 1 18 ? 2.139 -3.766 -0.215 1 73 18 PRO B CA 1
ATOM 964 C C . PRO B 1 18 ? 2.125 -5.293 -0.217 1 73 18 PRO B C 1
ATOM 966 O O . PRO B 1 18 ? 3.178 -5.922 -0.346 1 73 18 PRO B O 1
ATOM 969 N N . VAL B 1 19 ? 1.009 -5.848 0.104 1 82.25 19 VAL B N 1
ATOM 970 C CA . VAL B 1 19 ? 0.766 -7.273 -0.085 1 82.25 19 VAL B CA 1
ATOM 971 C C . VAL B 1 19 ? 0.636 -7.582 -1.575 1 82.25 19 VAL B C 1
ATOM 973 O O . VAL B 1 19 ? -0.276 -7.086 -2.24 1 82.25 19 VAL B O 1
ATOM 976 N N . HIS B 1 20 ? 1.619 -8.352 -2.176 1 92.25 20 HIS B N 1
ATOM 977 C CA . HIS B 1 20 ? 1.589 -8.68 -3.596 1 92.25 20 HIS B CA 1
ATOM 978 C C . HIS B 1 20 ? 0.625 -9.828 -3.873 1 92.25 20 HIS B C 1
ATOM 980 O O . HIS B 1 20 ? 0.949 -10.992 -3.619 1 92.25 20 HIS B O 1
ATOM 986 N N . VAL B 1 21 ? -0.55 -9.445 -4.371 1 95.31 21 VAL B N 1
ATOM 987 C CA . VAL B 1 21 ? -1.518 -10.453 -4.789 1 95.31 21 VAL B CA 1
ATOM 988 C C . VAL B 1 21 ? -1.472 -10.617 -6.305 1 95.31 21 VAL B C 1
ATOM 990 O O . VAL B 1 21 ? -1.491 -9.633 -7.043 1 95.31 21 VAL B O 1
ATOM 993 N N . VAL B 1 22 ? -1.291 -11.828 -6.766 1 98.06 22 VAL B N 1
ATOM 994 C CA . VAL B 1 22 ? -1.297 -12.141 -8.188 1 98.06 22 VAL B CA 1
ATOM 995 C C . VAL B 1 22 ? -2.5 -13.023 -8.516 1 98.06 22 VAL B C 1
ATOM 997 O O . VAL B 1 22 ? -2.6 -14.156 -8.039 1 98.06 22 VAL B O 1
ATOM 1000 N N . ASP B 1 23 ? -3.383 -12.492 -9.289 1 98.19 23 ASP B N 1
ATOM 1001 C CA . ASP B 1 23 ? -4.535 -13.227 -9.805 1 98.19 23 ASP B CA 1
ATOM 1002 C C . ASP B 1 23 ? -4.18 -13.961 -11.094 1 98.19 23 ASP B C 1
ATOM 1004 O O . ASP B 1 23 ? -3.934 -13.336 -12.125 1 98.19 23 ASP B O 1
ATOM 1008 N N . VAL B 1 24 ? -4.188 -15.266 -11.086 1 98.81 24 VAL B N 1
ATOM 1009 C CA . VAL B 1 24 ? -3.664 -16.016 -12.211 1 98.81 24 VAL B CA 1
ATOM 1010 C C . VAL B 1 24 ? -4.816 -16.5 -13.094 1 98.81 24 VAL B C 1
ATOM 1012 O O . VAL B 1 24 ? -4.625 -17.344 -13.969 1 98.81 24 VAL B O 1
ATOM 1015 N N . ARG B 1 25 ? -6.066 -16.031 -12.859 1 98.25 25 ARG B N 1
ATOM 1016 C CA . ARG B 1 25 ? -7.195 -16.312 -13.742 1 98.25 25 ARG B CA 1
ATOM 1017 C C . ARG B 1 25 ? -7.004 -15.641 -15.094 1 98.25 25 ARG B C 1
ATOM 1019 O O . ARG B 1 25 ? -6.008 -14.953 -15.32 1 98.25 25 ARG B O 1
ATOM 1026 N N . THR B 1 26 ? -7.914 -16.016 -15.969 1 97.56 26 THR B N 1
ATOM 1027 C CA . THR B 1 26 ? -7.867 -15.414 -17.297 1 97.56 26 THR B CA 1
ATOM 1028 C C . THR B 1 26 ? -8.266 -13.938 -17.234 1 97.56 26 THR B C 1
ATOM 1030 O O . THR B 1 26 ? -8.883 -13.5 -16.266 1 97.56 26 THR B O 1
ATOM 1033 N N . ASP B 1 27 ? -7.953 -13.172 -18.312 1 95.44 27 ASP B N 1
ATOM 1034 C CA . ASP B 1 27 ? -8.359 -11.781 -18.422 1 95.44 27 ASP B CA 1
ATOM 1035 C C . ASP B 1 27 ? -9.875 -11.641 -18.375 1 95.44 27 ASP B C 1
ATOM 1037 O O . ASP B 1 27 ? -10.398 -10.695 -17.766 1 95.44 27 ASP B O 1
ATOM 1041 N N . GLU B 1 28 ? -10.523 -12.547 -19.016 1 95 28 GLU B N 1
ATOM 1042 C CA . GLU B 1 28 ? -11.984 -12.547 -19 1 95 28 GLU B CA 1
ATOM 1043 C C . GLU B 1 28 ? -12.516 -12.68 -17.578 1 95 28 GLU B C 1
ATOM 1045 O O . GLU B 1 28 ? -13.445 -11.969 -17.188 1 95 28 GLU B O 1
ATOM 1050 N N . GLU B 1 29 ? -12 -13.594 -16.812 1 95.75 29 GLU B N 1
ATOM 1051 C CA . GLU B 1 29 ? -12.422 -13.805 -15.43 1 95.75 29 GLU B CA 1
ATOM 1052 C C . GLU B 1 29 ? -12.164 -12.562 -14.578 1 95.75 29 GLU B C 1
ATOM 1054 O O . GLU B 1 29 ? -13.031 -12.141 -13.812 1 95.75 29 GLU B O 1
ATOM 1059 N N . THR B 1 30 ? -11.008 -11.914 -14.758 1 95.62 30 THR B N 1
ATOM 1060 C CA . THR B 1 30 ? -10.625 -10.82 -13.875 1 95.62 30 THR B CA 1
ATOM 1061 C C . THR B 1 30 ? -11.352 -9.531 -14.25 1 95.62 30 THR B C 1
ATOM 1063 O O . THR B 1 30 ? -11.438 -8.602 -13.445 1 95.62 30 THR B O 1
ATOM 1066 N N . ALA B 1 31 ? -11.859 -9.492 -15.453 1 91.75 31 ALA B N 1
ATOM 1067 C CA . ALA B 1 31 ? -12.648 -8.344 -15.875 1 91.75 31 ALA B CA 1
ATOM 1068 C C . ALA B 1 31 ? -13.898 -8.188 -15.008 1 91.75 31 ALA B C 1
ATOM 1070 O O . ALA B 1 31 ? -14.469 -7.098 -14.914 1 91.75 31 ALA B O 1
ATOM 1071 N N . THR B 1 32 ? -14.242 -9.281 -14.344 1 90.81 32 THR B N 1
ATOM 1072 C CA . THR B 1 32 ? -15.445 -9.25 -13.531 1 90.81 32 THR B CA 1
ATOM 1073 C C . THR B 1 32 ? -15.125 -8.789 -12.109 1 90.81 32 THR B C 1
ATOM 1075 O O . THR B 1 32 ? -16.031 -8.594 -11.289 1 90.81 32 THR B O 1
ATOM 1078 N N . GLY B 1 33 ? -13.836 -8.664 -11.781 1 93.19 33 GLY B N 1
ATOM 1079 C CA . GLY B 1 33 ? -13.438 -8.18 -10.469 1 93.19 33 GLY B CA 1
ATOM 1080 C C . GLY B 1 33 ? -12.164 -8.828 -9.961 1 93.19 33 GLY B C 1
ATOM 1081 O O . GLY B 1 33 ? -11.977 -10.039 -10.117 1 93.19 33 GLY B O 1
ATOM 1082 N N . ILE B 1 34 ? -11.328 -7.977 -9.438 1 93.38 34 ILE B N 1
ATOM 1083 C CA . ILE B 1 34 ? -10.117 -8.477 -8.789 1 93.38 34 ILE B CA 1
ATOM 1084 C C . ILE B 1 34 ? -9.992 -7.875 -7.391 1 93.38 34 ILE B C 1
ATOM 1086 O O . ILE B 1 34 ? -10.68 -6.906 -7.062 1 93.38 34 ILE B O 1
ATOM 1090 N N . ILE B 1 35 ? -9.219 -8.586 -6.516 1 91.19 35 ILE B N 1
ATOM 1091 C CA . ILE B 1 35 ? -8.836 -7.984 -5.242 1 91.19 35 ILE B CA 1
ATOM 1092 C C . ILE B 1 35 ? -8.133 -6.648 -5.496 1 91.19 35 ILE B C 1
ATOM 1094 O O . ILE B 1 35 ? -7.285 -6.543 -6.383 1 91.19 35 ILE B O 1
ATOM 1098 N N . PRO B 1 36 ? -8.477 -5.578 -4.754 1 82.94 36 PRO B N 1
ATOM 1099 C CA . PRO B 1 36 ? -7.848 -4.273 -4.969 1 82.94 36 PRO B CA 1
ATOM 1100 C C . PRO B 1 36 ? -6.32 -4.348 -4.961 1 82.94 36 PRO B C 1
ATOM 1102 O O . PRO B 1 36 ? -5.734 -4.969 -4.07 1 82.94 36 PRO B O 1
ATOM 1105 N N . ASN B 1 37 ? -5.629 -3.826 -6.062 1 82.25 37 ASN B N 1
ATOM 1106 C CA . ASN B 1 37 ? -4.184 -3.715 -6.23 1 82.25 37 ASN B CA 1
ATOM 1107 C C . ASN B 1 37 ? -3.566 -5.043 -6.652 1 82.25 37 ASN B C 1
ATOM 1109 O O . ASN B 1 37 ? -2.342 -5.16 -6.754 1 82.25 37 ASN B O 1
ATOM 1113 N N . ALA B 1 38 ? -4.375 -6.016 -6.859 1 91.31 38 ALA B N 1
ATOM 1114 C CA . ALA B 1 38 ? -3.832 -7.27 -7.375 1 91.31 38 ALA B CA 1
ATOM 1115 C C . ALA B 1 38 ? -3.361 -7.113 -8.82 1 91.31 38 ALA B C 1
ATOM 1117 O O . ALA B 1 38 ? -3.9 -6.297 -9.57 1 91.31 38 ALA B O 1
ATOM 1118 N N . THR B 1 39 ? -2.357 -7.848 -9.148 1 94.19 39 THR B N 1
ATOM 1119 C CA . THR B 1 39 ? -1.885 -7.945 -10.523 1 94.19 39 THR B CA 1
ATOM 1120 C C . THR B 1 39 ? -2.441 -9.195 -11.195 1 94.19 39 THR B C 1
ATOM 1122 O O . THR B 1 39 ? -2.455 -10.273 -10.602 1 94.19 39 THR B O 1
ATOM 1125 N N . THR B 1 40 ? -2.928 -8.961 -12.414 1 97.12 40 THR B N 1
ATOM 1126 C CA . THR B 1 40 ? -3.4 -10.109 -13.172 1 97.12 40 THR B CA 1
ATOM 1127 C C . THR B 1 40 ? -2.303 -10.648 -14.086 1 97.12 40 THR B C 1
ATOM 1129 O O . THR B 1 40 ? -1.767 -9.922 -14.922 1 97.12 40 THR B O 1
ATOM 1132 N N . ILE B 1 41 ? -1.938 -11.906 -13.93 1 98.19 41 ILE B N 1
ATOM 1133 C CA . ILE B 1 41 ? -1.075 -12.664 -14.828 1 98.19 41 ILE B CA 1
ATOM 1134 C C . ILE B 1 41 ? -1.659 -14.055 -15.055 1 98.19 41 ILE B C 1
ATOM 1136 O O . ILE B 1 41 ? -1.469 -14.953 -14.234 1 98.19 41 ILE B O 1
ATOM 1140 N N . PRO B 1 42 ? -2.311 -14.195 -16.172 1 98.69 42 PRO B N 1
ATOM 1141 C CA . PRO B 1 42 ? -2.881 -15.516 -16.438 1 98.69 42 PRO B CA 1
ATOM 1142 C C . PRO B 1 42 ? -1.857 -16.641 -16.281 1 98.69 42 PRO B C 1
ATOM 1144 O O . PRO B 1 42 ? -0.686 -16.469 -16.625 1 98.69 42 PRO B O 1
ATOM 1147 N N . MET B 1 43 ? -2.365 -17.797 -15.789 1 98.56 43 MET B N 1
ATOM 1148 C CA . MET B 1 43 ? -1.487 -18.922 -15.461 1 98.56 43 MET B CA 1
ATOM 1149 C C . MET B 1 43 ? -0.562 -19.234 -16.625 1 98.56 43 MET B C 1
ATOM 1151 O O . MET B 1 43 ? 0.625 -19.5 -16.422 1 98.56 43 MET B O 1
ATOM 1155 N N . ASP B 1 44 ? -1.045 -19.203 -17.797 1 98.06 44 ASP B N 1
ATOM 1156 C CA . ASP B 1 44 ? -0.278 -19.641 -18.953 1 98.06 44 ASP B CA 1
ATOM 1157 C C . ASP B 1 44 ? 0.81 -18.625 -19.312 1 98.06 44 ASP B C 1
ATOM 1159 O O . ASP B 1 44 ? 1.714 -18.922 -20.094 1 98.06 44 ASP B O 1
ATOM 1163 N N . GLN B 1 45 ? 0.755 -17.516 -18.719 1 98.31 45 GLN B N 1
ATOM 1164 C CA . GLN B 1 45 ? 1.729 -16.469 -19 1 98.31 45 GLN B CA 1
ATOM 1165 C C . GLN B 1 45 ? 2.814 -16.422 -17.922 1 98.31 45 GLN B C 1
ATOM 1167 O O . GLN B 1 45 ? 3.84 -15.758 -18.094 1 98.31 45 GLN B O 1
ATOM 1172 N N . ILE B 1 46 ? 2.684 -17.125 -16.828 1 98.31 46 ILE B N 1
ATOM 1173 C CA . ILE B 1 46 ? 3.572 -17.047 -15.664 1 98.31 46 ILE B CA 1
ATOM 1174 C C . ILE B 1 46 ? 5 -17.391 -16.094 1 98.31 46 ILE B C 1
ATOM 1176 O O . ILE B 1 46 ? 5.945 -16.688 -15.727 1 98.31 46 ILE B O 1
ATOM 1180 N N . PRO B 1 47 ? 5.238 -18.438 -16.984 1 97.69 47 PRO B N 1
ATOM 1181 C CA . PRO B 1 47 ? 6.613 -18.766 -17.359 1 97.69 47 PRO B CA 1
ATOM 1182 C C . PRO B 1 47 ? 7.32 -17.609 -18.078 1 97.69 47 PRO B C 1
ATOM 1184 O O . PRO B 1 47 ? 8.539 -17.469 -17.969 1 97.69 47 PRO B O 1
ATOM 1187 N N . GLU B 1 48 ? 6.578 -16.797 -18.688 1 97.62 48 GLU B N 1
ATOM 1188 C CA . GLU B 1 48 ? 7.152 -15.656 -19.406 1 97.62 48 GLU B CA 1
ATOM 1189 C C . GLU B 1 48 ? 7.363 -14.469 -18.469 1 97.62 48 GLU B C 1
ATOM 1191 O O . GLU B 1 48 ? 7.992 -13.477 -18.844 1 97.62 48 GLU B O 1
ATOM 1196 N N . HIS B 1 49 ? 6.891 -14.516 -17.234 1 97.12 49 HIS B N 1
ATOM 1197 C CA . HIS B 1 49 ? 6.93 -13.383 -16.312 1 97.12 49 HIS B CA 1
ATOM 1198 C C . HIS B 1 49 ? 7.785 -13.695 -15.086 1 97.12 49 HIS B C 1
ATOM 1200 O O . HIS B 1 49 ? 7.691 -13.016 -14.07 1 97.12 49 HIS B O 1
ATOM 1206 N N . LEU B 1 50 ? 8.594 -14.664 -15.141 1 96.62 50 LEU B N 1
ATOM 1207 C CA . LEU B 1 50 ? 9.375 -15.086 -13.977 1 96.62 50 LEU B CA 1
ATOM 1208 C C . LEU B 1 50 ? 10.258 -13.945 -13.477 1 96.62 50 LEU B C 1
ATOM 1210 O O . LEU B 1 50 ? 10.438 -13.789 -12.266 1 96.62 50 LEU B O 1
ATOM 1214 N N . ASP B 1 51 ? 10.727 -13.125 -14.391 1 94.81 51 ASP B N 1
ATOM 1215 C CA . ASP B 1 51 ? 11.648 -12.055 -14.031 1 94.81 51 ASP B CA 1
ATOM 1216 C C . ASP B 1 51 ? 10.914 -10.891 -13.375 1 94.81 51 ASP B C 1
ATOM 1218 O O . ASP B 1 51 ? 11.539 -10.008 -12.789 1 94.81 51 ASP B O 1
ATOM 1222 N N . ASP B 1 52 ? 9.602 -10.914 -13.438 1 94.5 52 ASP B N 1
ATOM 1223 C CA . ASP B 1 52 ? 8.797 -9.859 -12.82 1 94.5 52 ASP B CA 1
ATOM 1224 C C . ASP B 1 52 ? 8.727 -10.039 -11.312 1 94.5 52 ASP B C 1
ATOM 1226 O O . ASP B 1 52 ? 8.383 -9.109 -10.586 1 94.5 52 ASP B O 1
ATOM 1230 N N . PHE B 1 53 ? 8.984 -11.234 -10.797 1 95.44 53 PHE B N 1
ATOM 1231 C CA . PHE B 1 53 ? 8.922 -11.516 -9.367 1 95.44 53 PHE B CA 1
ATOM 1232 C C . PHE B 1 53 ? 10.273 -11.281 -8.711 1 95.44 53 PHE B C 1
ATOM 1234 O O . PHE B 1 53 ? 11.273 -11.883 -9.102 1 95.44 53 PHE B O 1
ATOM 1241 N N . ASN B 1 54 ? 10.211 -10.461 -7.777 1 91.44 54 ASN B N 1
ATOM 1242 C CA . ASN B 1 54 ? 11.453 -10.133 -7.078 1 91.44 54 ASN B CA 1
ATOM 1243 C C . ASN B 1 54 ? 11.844 -11.227 -6.094 1 91.44 54 ASN B C 1
ATOM 1245 O O . ASN B 1 54 ? 10.992 -11.805 -5.422 1 91.44 54 ASN B O 1
ATOM 1249 N N . ASP B 1 55 ? 13.141 -11.312 -5.898 1 89.56 55 ASP B N 1
ATOM 1250 C CA . ASP B 1 55 ? 13.664 -12.258 -4.918 1 89.56 55 ASP B CA 1
ATOM 1251 C C . ASP B 1 55 ? 13.336 -11.82 -3.494 1 89.56 55 ASP B C 1
ATOM 1253 O O . ASP B 1 55 ? 13.367 -10.625 -3.188 1 89.56 55 ASP B O 1
ATOM 1257 N N . HIS B 1 56 ? 12.844 -12.766 -2.674 1 85.81 56 HIS B N 1
ATOM 1258 C CA . HIS B 1 56 ? 12.648 -12.617 -1.235 1 85.81 56 HIS B CA 1
ATOM 1259 C C . HIS B 1 56 ? 11.375 -11.836 -0.927 1 85.81 56 HIS B C 1
ATOM 1261 O O . HIS B 1 56 ? 11.062 -11.586 0.24 1 85.81 56 HIS B O 1
ATOM 1267 N N . ASP B 1 57 ? 10.703 -11.367 -2.07 1 88.19 57 ASP B N 1
ATOM 1268 C CA . ASP B 1 57 ? 9.352 -10.867 -1.832 1 88.19 57 ASP B CA 1
ATOM 1269 C C . ASP B 1 57 ? 8.359 -12.016 -1.689 1 88.19 57 ASP B C 1
ATOM 1271 O O . ASP B 1 57 ? 8.586 -13.109 -2.199 1 88.19 57 ASP B O 1
ATOM 1275 N N . THR B 1 58 ? 7.316 -11.711 -0.953 1 92.88 58 THR B N 1
ATOM 1276 C CA . THR B 1 58 ? 6.227 -12.672 -0.83 1 92.88 58 THR B CA 1
ATOM 1277 C C . THR B 1 58 ? 5.094 -12.328 -1.795 1 92.88 58 THR B C 1
ATOM 1279 O O . THR B 1 58 ? 4.66 -11.18 -1.868 1 92.88 58 THR B O 1
ATOM 1282 N N . TYR B 1 59 ? 4.711 -13.305 -2.572 1 96.56 59 TYR B N 1
ATOM 1283 C CA . TYR B 1 59 ? 3.584 -13.18 -3.49 1 96.56 59 TYR B CA 1
ATOM 1284 C C . TYR B 1 59 ? 2.475 -14.156 -3.127 1 96.56 59 TYR B C 1
ATOM 1286 O O . TYR B 1 59 ? 2.738 -15.336 -2.863 1 96.56 59 TYR B O 1
ATOM 1294 N N . TYR B 1 60 ? 1.269 -13.633 -3.072 1 97.81 60 TYR B N 1
ATOM 1295 C CA . TYR B 1 60 ? 0.077 -14.445 -2.838 1 97.81 60 TYR B CA 1
ATOM 1296 C C . TYR B 1 60 ? -0.679 -14.688 -4.141 1 97.81 60 TYR B C 1
ATOM 1298 O O . TYR B 1 60 ? -1.209 -13.758 -4.742 1 97.81 60 TYR B O 1
ATOM 1306 N N . PHE B 1 61 ? -0.665 -15.945 -4.586 1 98.62 61 PHE B N 1
ATOM 1307 C CA . PHE B 1 61 ? -1.294 -16.312 -5.848 1 98.62 61 PHE B CA 1
ATOM 1308 C C . PHE B 1 61 ? -2.727 -16.781 -5.625 1 98.62 61 PHE B C 1
ATOM 1310 O O . PHE B 1 61 ? -2.994 -17.578 -4.715 1 98.62 61 PHE B O 1
ATOM 1317 N N . ILE B 1 62 ? -3.662 -16.281 -6.477 1 98.5 62 ILE B N 1
ATOM 1318 C CA . ILE B 1 62 ? -5.074 -16.625 -6.328 1 98.5 62 ILE B CA 1
ATOM 1319 C C . ILE B 1 62 ? -5.672 -16.953 -7.691 1 98.5 62 ILE B C 1
ATOM 1321 O O . ILE B 1 62 ? -5.27 -16.391 -8.711 1 98.5 62 ILE B O 1
ATOM 1325 N N . CYS B 1 63 ? -6.48 -17.922 -7.707 1 98.5 63 CYS B N 1
ATOM 1326 C CA . CYS B 1 63 ? -7.289 -18.25 -8.883 1 98.5 63 CYS B CA 1
ATOM 1327 C C . CYS B 1 63 ? -8.766 -18.359 -8.508 1 98.5 63 CYS B C 1
ATOM 1329 O O . CYS B 1 63 ? -9.234 -17.688 -7.598 1 98.5 63 CYS B O 1
ATOM 1331 N N . ALA B 1 64 ? -9.5 -19.094 -9.273 1 97.69 64 ALA B N 1
ATOM 1332 C CA . ALA B 1 64 ? -10.938 -19.219 -9.008 1 97.69 64 ALA B CA 1
ATOM 1333 C C . ALA B 1 64 ? -11.195 -20.031 -7.75 1 97.69 64 ALA B C 1
ATOM 1335 O O . ALA B 1 64 ? -12.023 -19.656 -6.918 1 97.69 64 ALA B O 1
ATOM 1336 N N . ALA B 1 65 ? -10.438 -21.078 -7.555 1 98.12 65 ALA B N 1
ATOM 1337 C CA . ALA B 1 65 ? -10.797 -22.047 -6.52 1 98.12 65 ALA B CA 1
ATOM 1338 C C . ALA B 1 65 ? -9.555 -22.516 -5.758 1 98.12 65 ALA B C 1
ATOM 1340 O O . ALA B 1 65 ? -9.648 -23.391 -4.887 1 98.12 65 ALA B O 1
ATOM 1341 N N . GLY B 1 66 ? -8.43 -21.969 -6.051 1 97.94 66 GLY B N 1
ATOM 1342 C CA . GLY B 1 66 ? -7.207 -22.328 -5.344 1 97.94 66 GLY B CA 1
ATOM 1343 C C . GLY B 1 66 ? -6.402 -23.406 -6.039 1 97.94 66 GLY B C 1
ATOM 1344 O O . GLY B 1 66 ? -5.312 -23.766 -5.59 1 97.94 66 GLY B O 1
ATOM 1345 N N . VAL B 1 67 ? -6.836 -23.953 -7.238 1 98.06 67 VAL B N 1
ATOM 1346 C CA . VAL B 1 67 ? -6.199 -25.078 -7.902 1 98.06 67 VAL B CA 1
ATOM 1347 C C . VAL B 1 67 ? -5.113 -24.578 -8.852 1 98.06 67 VAL B C 1
ATOM 1349 O O . VAL B 1 67 ? -3.955 -24.984 -8.758 1 98.06 67 VAL B O 1
ATOM 1352 N N . ARG B 1 68 ? -5.441 -23.688 -9.812 1 98.56 68 ARG B N 1
ATOM 1353 C CA . ARG B 1 68 ? -4.449 -23.141 -10.734 1 98.56 68 ARG B CA 1
ATOM 1354 C C . ARG B 1 68 ? -3.371 -22.359 -9.992 1 98.56 68 ARG B C 1
ATOM 1356 O O . ARG B 1 68 ? -2.182 -22.5 -10.289 1 98.56 68 ARG B O 1
ATOM 1363 N N . SER B 1 69 ? -3.766 -21.562 -9 1 98.75 69 SER B N 1
ATOM 1364 C CA . SER B 1 69 ? -2.781 -20.828 -8.203 1 98.75 69 SER B CA 1
ATOM 1365 C C . SER B 1 69 ? -1.867 -21.781 -7.449 1 98.75 69 SER B C 1
ATOM 1367 O O . SER B 1 69 ? -0.67 -21.531 -7.305 1 98.75 69 SER B O 1
ATOM 1369 N N . GLY B 1 70 ? -2.449 -22.844 -6.949 1 98.56 70 GLY B N 1
ATOM 1370 C CA . GLY B 1 70 ? -1.616 -23.875 -6.332 1 98.56 70 GLY B CA 1
ATOM 1371 C C . GLY B 1 70 ? -0.553 -24.422 -7.27 1 98.56 70 GLY B C 1
ATOM 1372 O O . GLY B 1 70 ? 0.6 -24.594 -6.867 1 98.56 70 GLY B O 1
ATOM 1373 N N . ARG B 1 71 ? -0.867 -24.719 -8.469 1 98.44 71 ARG B N 1
ATOM 1374 C CA . ARG B 1 71 ? 0.077 -25.203 -9.461 1 98.44 71 ARG B CA 1
ATOM 1375 C C . ARG B 1 71 ? 1.183 -24.188 -9.719 1 98.44 71 ARG B C 1
ATOM 1377 O O . ARG B 1 71 ? 2.342 -24.562 -9.914 1 98.44 71 ARG B O 1
ATOM 1384 N N . ILE B 1 72 ? 0.813 -22.938 -9.766 1 98.56 72 ILE B N 1
ATOM 1385 C CA . ILE B 1 72 ? 1.785 -21.875 -9.992 1 98.56 72 ILE B CA 1
ATOM 1386 C C . ILE B 1 72 ? 2.795 -21.844 -8.844 1 98.56 72 ILE B C 1
ATOM 1388 O O . ILE B 1 72 ? 3.998 -21.703 -9.07 1 98.56 72 ILE B O 1
ATOM 1392 N N . VAL B 1 73 ? 2.295 -21.938 -7.574 1 98.56 73 VAL B N 1
ATOM 1393 C CA . VAL B 1 73 ? 3.182 -21.938 -6.418 1 98.56 73 VAL B CA 1
ATOM 1394 C C . VAL B 1 73 ? 4.164 -23.109 -6.52 1 98.56 73 VAL B C 1
ATOM 1396 O O . VAL B 1 73 ? 5.367 -22.938 -6.301 1 98.56 73 VAL B O 1
ATOM 1399 N N . GLU B 1 74 ? 3.658 -24.266 -6.969 1 98.12 74 GLU B N 1
ATOM 1400 C CA . GLU B 1 74 ? 4.539 -25.406 -7.164 1 98.12 74 GLU B CA 1
ATOM 1401 C C . GLU B 1 74 ? 5.566 -25.141 -8.258 1 98.12 74 GLU B C 1
ATOM 1403 O O . GLU B 1 74 ? 6.746 -25.453 -8.102 1 98.12 74 GLU B O 1
ATOM 1408 N N . TYR B 1 75 ? 5.082 -24.625 -9.305 1 98.44 75 TYR B N 1
ATOM 1409 C CA . TYR B 1 75 ? 5.938 -24.281 -10.438 1 98.44 75 TYR B CA 1
ATOM 1410 C C . TYR B 1 75 ? 7.051 -23.328 -10.016 1 98.44 75 TYR B C 1
ATOM 1412 O O . TYR B 1 75 ? 8.219 -23.562 -10.328 1 98.44 75 TYR B O 1
ATOM 1420 N N . LEU B 1 76 ? 6.734 -22.297 -9.266 1 98 76 LEU B N 1
ATOM 1421 C CA . LEU B 1 76 ? 7.707 -21.312 -8.828 1 98 76 LEU B CA 1
ATOM 1422 C C . LEU B 1 76 ? 8.695 -21.906 -7.832 1 98 76 LEU B C 1
ATOM 1424 O O . LEU B 1 76 ? 9.891 -21.609 -7.879 1 98 76 LEU B O 1
ATOM 1428 N N . ASN B 1 77 ? 8.211 -22.734 -6.898 1 97.25 77 ASN B N 1
ATOM 1429 C CA . ASN B 1 77 ? 9.094 -23.391 -5.945 1 97.25 77 ASN B CA 1
ATOM 1430 C C . ASN B 1 77 ? 10.188 -24.188 -6.656 1 97.25 77 ASN B C 1
ATOM 1432 O O . ASN B 1 77 ? 11.305 -24.312 -6.148 1 97.25 77 ASN B O 1
ATOM 1436 N N . GLN B 1 78 ? 9.852 -24.641 -7.832 1 96.88 78 GLN B N 1
ATOM 1437 C CA . GLN B 1 78 ? 10.781 -25.484 -8.586 1 96.88 78 GLN B CA 1
ATOM 1438 C C . GLN B 1 78 ? 11.695 -24.641 -9.461 1 96.88 78 GLN B C 1
ATOM 1440 O O . GLN B 1 78 ? 12.883 -24.938 -9.602 1 96.88 78 GLN B O 1
ATOM 1445 N N . HIS B 1 79 ? 11.18 -23.609 -10 1 96.75 79 HIS B N 1
ATOM 1446 C CA . HIS B 1 79 ? 11.891 -22.922 -11.07 1 96.75 79 HIS B CA 1
ATOM 1447 C C . HIS B 1 79 ? 12.477 -21.594 -10.578 1 96.75 79 HIS B C 1
ATOM 1449 O O . HIS B 1 79 ? 13.375 -21.031 -11.211 1 96.75 79 HIS B O 1
ATOM 1455 N N . LYS B 1 80 ? 11.938 -21.016 -9.523 1 96.69 80 LYS B N 1
ATOM 1456 C CA . LYS B 1 80 ? 12.398 -19.766 -8.93 1 96.69 80 LYS B CA 1
ATOM 1457 C C . LYS B 1 80 ? 12.234 -19.781 -7.414 1 96.69 80 LYS B C 1
ATOM 1459 O O . LYS B 1 80 ? 11.445 -19 -6.863 1 96.69 80 LYS B O 1
ATOM 1464 N N . PRO B 1 81 ? 12.984 -20.609 -6.746 1 96 81 PRO B N 1
ATOM 1465 C CA . PRO B 1 81 ? 12.805 -20.828 -5.309 1 96 81 PRO B CA 1
ATOM 1466 C C . PRO B 1 81 ? 13.117 -19.594 -4.477 1 96 81 PRO B C 1
ATOM 1468 O O . PRO B 1 81 ? 12.773 -19.531 -3.291 1 96 81 PRO B O 1
ATOM 1471 N N . GLU B 1 82 ? 13.734 -18.547 -5.047 1 96.12 82 GLU B N 1
ATOM 1472 C CA . GLU B 1 82 ? 14.047 -17.297 -4.344 1 96.12 82 GLU B CA 1
ATOM 1473 C C . GLU B 1 82 ? 12.797 -16.469 -4.113 1 96.12 82 GLU B C 1
ATOM 1475 O O . GLU B 1 82 ? 12.789 -15.555 -3.289 1 96.12 82 GLU B O 1
ATOM 1480 N N . VAL B 1 83 ? 11.766 -16.828 -4.863 1 95.44 83 VAL B N 1
ATOM 1481 C CA . VAL B 1 83 ? 10.477 -16.172 -4.684 1 95.44 83 VAL B CA 1
ATOM 1482 C C . VAL B 1 83 ? 9.68 -16.875 -3.59 1 95.44 83 VAL B C 1
ATOM 1484 O O . VAL B 1 83 ? 9.523 -18.109 -3.621 1 95.44 83 VAL B O 1
ATOM 1487 N N . HIS B 1 84 ? 9.25 -16.172 -2.615 1 96.12 84 HIS B N 1
ATOM 1488 C CA . HIS B 1 84 ? 8.344 -16.75 -1.621 1 96.12 84 HIS B CA 1
ATOM 1489 C C . HIS B 1 84 ? 6.902 -16.75 -2.123 1 96.12 84 HIS B C 1
ATOM 1491 O O . HIS B 1 84 ? 6.219 -15.727 -2.061 1 96.12 84 HIS B O 1
ATOM 1497 N N . ALA B 1 85 ? 6.48 -17.875 -2.619 1 97.88 85 ALA B N 1
ATOM 1498 C CA . ALA B 1 85 ? 5.156 -18.016 -3.223 1 97.88 85 ALA B CA 1
ATOM 1499 C C . ALA B 1 85 ? 4.184 -18.688 -2.258 1 97.88 85 ALA B C 1
ATOM 1501 O O . ALA B 1 85 ? 4.523 -19.688 -1.617 1 97.88 85 ALA B O 1
ATOM 1502 N N . VAL B 1 86 ? 2.996 -18.109 -2.119 1 98.44 86 VAL B N 1
ATOM 1503 C CA . VAL B 1 86 ? 1.968 -18.609 -1.212 1 98.44 86 VAL B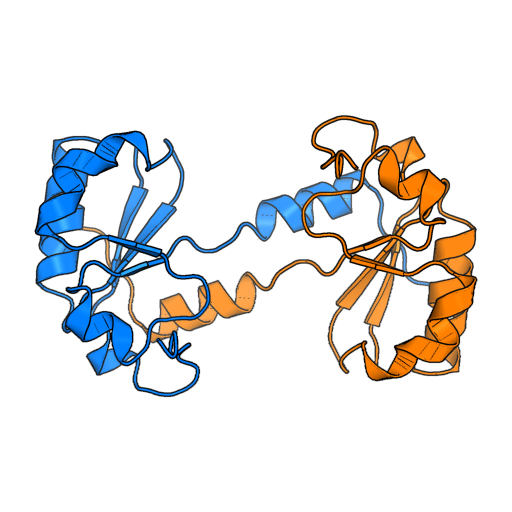 CA 1
ATOM 1504 C C . VAL B 1 86 ? 0.649 -18.781 -1.964 1 98.44 86 VAL B C 1
ATOM 1506 O O . VAL B 1 86 ? 0.225 -17.875 -2.689 1 98.44 86 VAL B O 1
ATOM 1509 N N . ASN B 1 87 ? 0.014 -19.922 -1.874 1 98.75 87 ASN B N 1
ATOM 1510 C CA . ASN B 1 87 ? -1.278 -20.172 -2.5 1 98.75 87 ASN B CA 1
ATOM 1511 C C . ASN B 1 87 ? -2.43 -19.656 -1.638 1 98.75 87 ASN B C 1
ATOM 1513 O O . ASN B 1 87 ? -2.432 -19.859 -0.421 1 98.75 87 ASN B O 1
ATOM 1517 N N . VAL B 1 88 ? -3.385 -19.047 -2.217 1 98.38 88 VAL B N 1
ATOM 1518 C CA . VAL B 1 88 ? -4.602 -18.625 -1.521 1 98.38 88 VAL B CA 1
ATOM 1519 C C . VAL B 1 88 ? -5.664 -19.719 -1.65 1 98.38 88 VAL B C 1
ATOM 1521 O O . VAL B 1 88 ? -6.254 -19.891 -2.719 1 98.38 88 VAL B O 1
ATOM 1524 N N . GLU B 1 89 ? -5.934 -20.359 -0.586 1 97.5 89 GLU B N 1
ATOM 1525 C CA . GLU B 1 89 ? -6.887 -21.469 -0.571 1 97.5 89 GLU B CA 1
ATOM 1526 C C . GLU B 1 89 ? -8.305 -20.969 -0.834 1 97.5 89 GLU B C 1
ATOM 1528 O O . GLU B 1 89 ? -8.703 -19.922 -0.338 1 97.5 89 GLU B O 1
ATOM 1533 N N . GLY B 1 90 ? -9.062 -21.734 -1.604 1 97.06 90 GLY B N 1
ATOM 1534 C CA . GLY B 1 90 ? -10.453 -21.422 -1.877 1 97.06 90 GLY B CA 1
ATOM 1535 C C . GLY B 1 90 ? -10.625 -20.406 -2.996 1 97.06 90 GLY B C 1
ATOM 1536 O O . GLY B 1 90 ? -11.719 -20.281 -3.562 1 97.06 90 GLY B O 1
ATOM 1537 N N . GLY B 1 91 ? -9.547 -19.672 -3.281 1 98 91 GLY B N 1
ATOM 1538 C CA . GLY B 1 91 ? -9.562 -18.766 -4.418 1 98 91 GLY B CA 1
ATOM 1539 C C . GLY B 1 91 ? -10.586 -17.656 -4.281 1 98 91 GLY B C 1
ATOM 1540 O O . GLY B 1 91 ? -10.945 -17.266 -3.168 1 98 91 GLY B O 1
ATOM 1541 N N . MET B 1 92 ? -10.961 -17.109 -5.441 1 97.19 92 MET B N 1
ATOM 1542 C CA . MET B 1 92 ? -11.922 -16.016 -5.516 1 97.19 92 MET B CA 1
ATOM 1543 C C . MET B 1 92 ? -13.297 -16.469 -5.051 1 97.19 92 MET B C 1
ATOM 1545 O O . MET B 1 92 ? -14.078 -15.664 -4.527 1 97.19 92 MET B O 1
ATOM 1549 N N . LYS B 1 93 ? -13.602 -17.656 -5.172 1 96.75 93 LYS B N 1
ATOM 1550 C CA . LYS B 1 93 ? -14.875 -18.188 -4.676 1 96.75 93 LYS B CA 1
ATOM 1551 C C . LYS B 1 93 ? -14.992 -18 -3.166 1 96.75 93 LYS B C 1
ATOM 1553 O O . LYS B 1 93 ? -16.031 -17.562 -2.672 1 96.75 93 LYS B O 1
ATOM 1558 N N . ALA B 1 94 ? -13.93 -18.297 -2.469 1 95.5 94 ALA B N 1
ATOM 1559 C CA . ALA B 1 94 ? -13.914 -18.141 -1.017 1 95.5 94 ALA B CA 1
ATOM 1560 C C . ALA B 1 94 ? -13.82 -16.672 -0.628 1 95.5 94 ALA B C 1
ATOM 1562 O O . ALA B 1 94 ? -14.344 -16.266 0.415 1 95.5 94 ALA B O 1
ATOM 1563 N N . TRP B 1 95 ? -13.156 -15.828 -1.414 1 94.62 95 TRP B N 1
ATOM 1564 C CA . TRP B 1 95 ? -12.984 -14.398 -1.165 1 94.62 95 TRP B CA 1
ATOM 1565 C C . TRP B 1 95 ? -14.328 -13.68 -1.14 1 94.62 95 TRP B C 1
ATOM 1567 O O . TRP B 1 95 ? -14.578 -12.844 -0.272 1 94.62 95 TRP B O 1
ATOM 1577 N N . GLY B 1 96 ? -15.117 -14.047 -2.139 1 91.56 96 GLY B N 1
ATOM 1578 C CA . GLY B 1 96 ? -16.406 -13.375 -2.271 1 91.56 96 GLY B CA 1
ATOM 1579 C C . GLY B 1 96 ? -16.344 -12.141 -3.158 1 91.56 96 GLY B C 1
ATOM 1580 O O . GLY B 1 96 ? -15.297 -11.852 -3.75 1 91.56 96 GLY B O 1
ATOM 1581 N N . ASP B 1 97 ? -17.406 -11.438 -3.219 1 84.44 97 ASP B N 1
ATOM 1582 C CA . ASP B 1 97 ? -17.547 -10.367 -4.211 1 84.44 97 ASP B CA 1
ATOM 1583 C C . ASP B 1 97 ? -17.328 -9 -3.574 1 84.44 97 ASP B C 1
ATOM 1585 O O . ASP B 1 97 ? -17.125 -8.008 -4.277 1 84.44 97 ASP B O 1
ATOM 1589 N N . GLU B 1 98 ? -17.312 -8.953 -2.336 1 76.81 98 GLU B N 1
ATOM 1590 C CA . GLU B 1 98 ? -17.234 -7.656 -1.67 1 76.81 98 GLU B CA 1
ATOM 1591 C C . GLU B 1 98 ? -15.836 -7.062 -1.784 1 76.81 98 GLU B C 1
ATOM 1593 O O . GLU B 1 98 ? -14.844 -7.773 -1.62 1 76.81 98 GLU B O 1
ATOM 1598 N N . GLY B 1 99 ? -15.797 -5.793 -2.148 1 76.19 99 GLY B N 1
ATOM 1599 C CA . GLY B 1 99 ? -14.547 -5.047 -2.129 1 76.19 99 GLY B CA 1
ATOM 1600 C C . GLY B 1 99 ? -13.688 -5.289 -3.352 1 76.19 99 GLY B C 1
ATOM 1601 O O . GLY B 1 99 ? -12.484 -5.016 -3.336 1 76.19 99 GLY B O 1
ATOM 1602 N N . LEU B 1 100 ? -14.305 -5.91 -4.336 1 79.19 100 LEU B N 1
ATOM 1603 C CA . LEU B 1 100 ? -13.523 -6.184 -5.535 1 79.19 100 LEU B CA 1
ATOM 1604 C C . LEU B 1 100 ? -13.461 -4.953 -6.434 1 79.19 100 LEU B C 1
ATOM 1606 O O . LEU B 1 100 ? -14.367 -4.125 -6.426 1 79.19 100 LEU B O 1
ATOM 1610 N N . GLU B 1 101 ? -12.305 -4.73 -7.098 1 77.62 101 GLU B N 1
ATOM 1611 C CA . GLU B 1 101 ? -12.141 -3.711 -8.133 1 77.62 101 GLU B CA 1
ATOM 1612 C C . GLU B 1 101 ? -12.469 -4.266 -9.516 1 77.62 101 GLU B C 1
ATOM 1614 O O . GLU B 1 101 ? -11.961 -5.32 -9.906 1 77.62 101 GLU B O 1
ATOM 1619 N N . ILE B 1 102 ? -13.508 -3.582 -10.133 1 72.44 102 ILE B N 1
ATOM 1620 C CA . ILE B 1 102 ? -13.938 -4.027 -11.453 1 72.44 102 ILE B CA 1
ATOM 1621 C C . ILE B 1 102 ? -13.383 -3.084 -12.516 1 72.44 102 ILE B C 1
ATOM 1623 O O . ILE B 1 102 ? -13.469 -1.861 -12.375 1 72.44 102 ILE B O 1
ATOM 1627 N N . ASP B 1 103 ? -12.359 -3.48 -13.289 1 61.12 103 ASP B N 1
ATOM 1628 C CA . ASP B 1 103 ? -11.914 -2.66 -14.406 1 61.12 103 ASP B CA 1
ATOM 1629 C C . ASP B 1 103 ? -12.992 -2.557 -15.484 1 61.12 103 ASP B C 1
ATOM 1631 O O . ASP B 1 103 ? -13.539 -3.57 -15.914 1 61.12 103 ASP B O 1
ATOM 1635 N N . SER B 1 104 ? -13.945 -1.636 -15.25 1 53.44 104 SER B N 1
ATOM 1636 C CA . SER B 1 104 ? -14.914 -1.426 -16.312 1 53.44 104 SER B CA 1
ATOM 1637 C C . SER B 1 104 ? -14.219 -1.24 -17.656 1 53.44 104 SER B C 1
ATOM 1639 O O . SER B 1 104 ? -13.367 -0.359 -17.812 1 53.44 104 SER B O 1
ATOM 1641 N N . ILE B 1 105 ? -13.914 -2.266 -18.312 1 36.81 105 ILE B N 1
ATOM 1642 C CA . ILE B 1 105 ? -13.727 -1.943 -19.734 1 36.81 105 ILE B CA 1
ATOM 1643 C C . ILE B 1 105 ? -15.016 -1.374 -20.312 1 36.81 105 ILE B C 1
ATOM 1645 O O . ILE B 1 105 ? -16.109 -1.852 -19.984 1 36.81 105 ILE B O 1
#

Solvent-accessible surface area (backbone atoms only — not comparable to full-atom values): 11214 Å² total; per-residue (Å²): 132,57,67,42,45,44,69,58,49,50,50,49,47,61,71,21,44,75,72,44,34,36,35,29,39,50,71,75,61,41,48,74,33,34,62,71,85,44,43,79,47,32,60,89,47,43,82,80,43,58,86,75,58,54,72,74,40,62,38,38,25,25,16,62,57,22,57,69,16,36,51,49,34,52,49,35,56,71,75,41,62,57,37,44,53,29,17,27,43,42,14,46,67,62,56,52,74,76,77,46,41,56,61,78,121,133,58,68,42,46,44,69,57,48,51,49,50,46,62,71,22,44,75,70,43,35,35,34,30,39,49,70,74,61,41,46,74,34,34,61,72,84,44,43,80,47,32,61,89,47,44,83,82,44,58,84,75,58,52,72,74,41,64,37,38,26,26,18,62,57,23,58,69,16,38,51,48,33,53,50,35,55,72,76,40,61,56,36,43,53,29,17,27,43,42,12,47,67,63,57,52,74,75,78,46,42,57,58,77,123

Organism: Staphylococcus carnosus (strain TM300) (NCBI:txid396513)

Radius of gyration: 20.13 Å; Cα contacts (8 Å, |Δi|>4): 394; chains: 2; bounding box: 35×53×39 Å

pLDDT: mean 91.71, std 10.32, range [36.75, 98.81]

Nearest PDB structures (foldseek):
  3iwh-assembly1_A  TM=8.268E-01  e=3.957E-13  Staphylococcus aureus subsp. aureus COL
  3foj-assembly1_A  TM=8.247E-01  e=1.126E-11  Staphylococcus saprophyticus subsp. saprophyticus ATCC 15305 = NCTC 7292
  3gk5-assembly1_A  TM=7.571E-01  e=5.010E-07  Thermoplasma volcanium GSS1
  3ict-assembly1_A  TM=7.345E-01  e=3.349E-05  Bacillus anthracis str. Ames
  3tp9-assembly1_B  TM=7.727E-01  e=4.355E-05  Alicyclobacillus acidocaldarius subsp. acidocaldarius DSM 446

InterPro domains:
  IPR001763 Rhodanese-like domain [PF00581] (6-97)
  IPR001763 Rhodanese-like domain [PS50206] (15-104)
  IPR001763 Rhodanese-like domain [SM00450] (5-101)
  IPR036873 Rhodanese-like domain superfamily [G3DSA:3.40.250.10] (1-105)
  IPR036873 Rhodanese-like domain superfamily [SSF52821] (2-102)
  IPR050229 Thiosulfate sulfurtransferase GlpE [PTHR43031] (2-102)